Protein AF-A0A7U6KL97-F1 (afdb_monomer)

Sequence (315 aa):
MHASKTMLANTAEMPDKAALLTLFTLSDTKESIDEVGASEQPDTDTSTIQPTANESNVAAQRVALYHSQHERTRLLYMASANTRPTYLVQTLKSQFAEYQQYLLAQQLDKRGLMDTEMLERLWQQLHVVDDIIADIVHHMPAQQPAGWQLTTQDGRNPLCFATVGKLKHGKPIRDQGSLNSYVLGHFGVSSFTYDRGYYIGHVVGYLFSCYFCAHLSISYGVAALGQQVVADYDYASLETPHMVRLLQGLDGYCKKRVYQLAVICARLSVFASDKRIERMLIAEV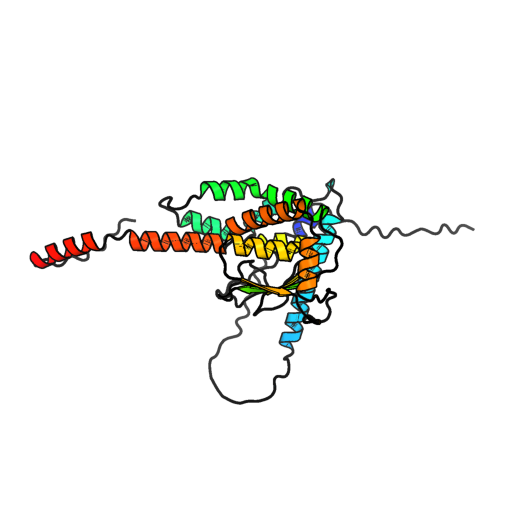NDFDKKLQQQHLDVLLLQGLMPDSNDSTPL

pLDDT: mean 78.71, std 19.96, range [27.14, 98.19]

Foldseek 3Di:
DDDDPDPPPPCPPQDALVRLLVLLDDDPPPDDDPPPDPDDDDDDDDDDDDPDPVVVVLLVVQVVLLVSLQVSLVSQVPDDPVRHDQLSCLVCQVLAPLNVLLVVLVVLPPPVPDPCVVVVVLNVVVSVLVVLLVVLLVQADPDFKFKKWKAFPVQDDQLQAQAEGDPPDPDGRDQSSHPSSVSVSNQSWGARHHRTGTIIGGLLNVLLVVLLCVLLVTDMDMFTAADCPRPPDDGDRDHPVVSVVSVVPRDPVSSVSSNVSSNSRSCSTSSVSVVSVVVVVVVVVVVPPPPVVVVVVVVCVVVVHDPDPPPPDDD

Structure (mmCIF, N/CA/C/O backbone):
data_AF-A0A7U6KL97-F1
#
_entry.id   AF-A0A7U6KL97-F1
#
loop_
_atom_site.group_PDB
_atom_site.id
_atom_site.type_symbol
_atom_site.label_atom_id
_atom_site.label_alt_id
_atom_site.label_comp_id
_atom_site.label_asym_id
_atom_site.label_entity_id
_atom_site.label_seq_id
_atom_site.pdbx_PDB_ins_code
_atom_site.Cartn_x
_atom_site.Cartn_y
_atom_site.Cartn_z
_atom_site.occupancy
_atom_site.B_iso_or_equiv
_atom_site.auth_seq_id
_atom_site.auth_comp_id
_atom_site.auth_asym_id
_atom_site.auth_atom_id
_atom_site.pdbx_PDB_model_num
ATOM 1 N N . MET A 1 1 ? -18.969 -57.967 -19.359 1.00 36.81 1 MET A N 1
ATOM 2 C CA . MET A 1 1 ? -17.750 -57.532 -18.648 1.00 36.81 1 MET A CA 1
ATOM 3 C C . MET A 1 1 ? -17.775 -56.019 -18.564 1.00 36.81 1 MET A C 1
ATOM 5 O O . MET A 1 1 ? -17.692 -55.355 -19.587 1.00 36.81 1 MET A O 1
ATOM 9 N N . HIS A 1 2 ? -18.023 -55.509 -17.360 1.00 32.22 2 HIS A N 1
ATOM 10 C CA . HIS A 1 2 ? -18.021 -54.087 -17.036 1.00 32.22 2 HIS A CA 1
ATOM 11 C C . HIS A 1 2 ? -16.591 -53.545 -17.018 1.00 32.22 2 HIS A C 1
ATOM 13 O O . HIS A 1 2 ? -15.715 -54.158 -16.419 1.00 32.22 2 HIS A O 1
ATOM 19 N N . ALA A 1 3 ? -16.394 -52.360 -17.586 1.00 31.42 3 ALA A N 1
ATOM 20 C CA . ALA A 1 3 ? -15.325 -51.458 -17.183 1.00 31.42 3 ALA A CA 1
ATOM 21 C C . ALA A 1 3 ? -15.847 -50.024 -17.325 1.00 31.42 3 ALA A C 1
ATOM 23 O O . ALA A 1 3 ? -15.638 -49.352 -18.334 1.00 31.42 3 ALA A O 1
ATOM 24 N N . SER A 1 4 ? -16.596 -49.584 -16.311 1.00 31.78 4 SER A N 1
ATOM 25 C CA . SER A 1 4 ? -16.893 -48.171 -16.102 1.00 31.78 4 SER A CA 1
ATOM 26 C C . SER A 1 4 ? -15.582 -47.470 -15.770 1.00 31.78 4 SER A C 1
ATOM 28 O O . SER A 1 4 ? -14.949 -47.754 -14.756 1.00 31.78 4 SER A O 1
ATOM 30 N N . LYS A 1 5 ? -15.156 -46.582 -16.664 1.00 35.41 5 LYS A N 1
ATOM 31 C CA . LYS A 1 5 ? -13.989 -45.727 -16.484 1.00 35.41 5 LYS A CA 1
ATOM 32 C C . LYS A 1 5 ? -14.388 -44.619 -15.511 1.00 35.41 5 LYS A C 1
ATOM 34 O O . LYS A 1 5 ? -14.996 -43.629 -15.906 1.00 35.41 5 LYS A O 1
ATOM 39 N N . THR A 1 6 ? -14.117 -44.835 -14.230 1.00 32.53 6 THR A N 1
ATOM 40 C CA . THR A 1 6 ? -14.294 -43.840 -13.172 1.00 32.53 6 THR A CA 1
ATOM 41 C C . THR A 1 6 ? -13.412 -42.637 -13.499 1.00 32.53 6 THR A C 1
ATOM 43 O O . THR A 1 6 ? -12.187 -42.716 -13.419 1.00 32.53 6 THR A O 1
ATOM 46 N N . MET A 1 7 ? -14.025 -41.531 -13.921 1.00 33.31 7 MET A N 1
ATOM 47 C CA . MET A 1 7 ? -13.365 -40.231 -13.911 1.00 33.31 7 MET A CA 1
ATOM 48 C C . MET A 1 7 ? -13.157 -39.845 -12.448 1.00 33.31 7 MET A C 1
ATOM 50 O O . MET A 1 7 ? -14.097 -39.450 -11.764 1.00 33.31 7 MET A O 1
ATOM 54 N N . LEU A 1 8 ? -11.928 -40.005 -11.960 1.00 33.00 8 LEU A N 1
ATOM 55 C CA . LEU A 1 8 ? -11.468 -39.341 -10.749 1.00 33.00 8 LEU A CA 1
ATOM 56 C C . LEU A 1 8 ? -11.459 -37.841 -11.042 1.00 33.00 8 LEU A C 1
ATOM 58 O O . LEU A 1 8 ? -10.548 -37.316 -11.681 1.00 33.00 8 LEU A O 1
ATOM 62 N N . ALA A 1 9 ? -12.526 -37.166 -10.625 1.00 34.41 9 ALA A N 1
ATOM 63 C CA . ALA A 1 9 ? -12.506 -35.732 -10.444 1.00 34.41 9 ALA A CA 1
ATOM 64 C C . ALA A 1 9 ? -11.428 -35.432 -9.395 1.00 34.41 9 ALA A C 1
ATOM 66 O O . ALA A 1 9 ? -11.575 -35.798 -8.232 1.00 34.41 9 ALA A O 1
ATOM 67 N N . ASN A 1 10 ? -10.342 -34.777 -9.804 1.00 36.31 10 ASN A N 1
ATOM 68 C CA . ASN A 1 10 ? -9.489 -34.046 -8.873 1.00 36.31 10 ASN A CA 1
ATOM 69 C C . ASN A 1 10 ? -10.301 -32.848 -8.361 1.00 36.31 10 ASN A C 1
ATOM 71 O O . ASN A 1 10 ? -10.146 -31.722 -8.827 1.00 36.31 10 ASN A O 1
ATOM 75 N N . THR A 1 11 ? -11.217 -33.092 -7.428 1.00 39.94 11 THR A N 1
ATOM 76 C CA . THR A 1 11 ? -11.731 -32.049 -6.548 1.00 39.94 11 THR A CA 1
ATOM 77 C C . THR A 1 11 ? -10.621 -31.750 -5.555 1.00 39.94 11 THR A C 1
ATOM 79 O O . THR A 1 11 ? -10.558 -32.354 -4.489 1.00 39.94 11 THR A O 1
ATOM 82 N N . ALA A 1 12 ? -9.703 -30.854 -5.925 1.00 52.72 12 ALA A N 1
ATOM 83 C CA . ALA A 1 12 ? -8.970 -30.116 -4.909 1.00 52.72 12 ALA A CA 1
ATOM 84 C C . ALA A 1 12 ? -10.039 -29.464 -4.022 1.00 52.72 12 ALA A C 1
ATOM 86 O O . ALA A 1 12 ? -10.842 -28.674 -4.524 1.00 52.72 12 ALA A O 1
ATOM 87 N N . GLU A 1 13 ? -10.140 -29.890 -2.761 1.00 64.38 13 GLU A N 1
ATOM 88 C CA . GLU A 1 13 ? -11.080 -29.300 -1.814 1.00 64.38 13 GLU A CA 1
ATOM 89 C C . GLU A 1 13 ? -10.779 -27.804 -1.743 1.00 64.38 13 GLU A C 1
ATOM 91 O O . GLU A 1 13 ? -9.699 -27.384 -1.327 1.00 64.38 13 GLU A O 1
ATOM 96 N N . MET A 1 14 ? -11.708 -26.995 -2.251 1.00 73.31 14 MET A N 1
ATOM 97 C CA . MET A 1 14 ? -11.578 -25.548 -2.184 1.00 73.31 14 MET A CA 1
ATOM 98 C C . MET A 1 14 ? -11.581 -25.138 -0.707 1.00 73.31 14 MET A C 1
ATOM 100 O O . MET A 1 14 ? -12.429 -25.631 0.042 1.00 73.31 14 MET A O 1
ATOM 104 N N . PRO A 1 15 ? -10.670 -24.247 -0.282 1.00 81.38 15 PRO A N 1
ATOM 105 C CA . PRO A 1 15 ? -10.579 -23.840 1.113 1.00 81.38 15 PRO A CA 1
ATOM 106 C C . PRO A 1 15 ? -11.892 -23.202 1.577 1.00 81.38 15 PRO A C 1
ATOM 108 O O . PRO A 1 15 ? -12.518 -22.421 0.851 1.00 81.38 15 PRO A O 1
ATOM 111 N N . ASP A 1 16 ? -12.305 -23.533 2.800 1.00 87.81 16 ASP A N 1
ATOM 112 C CA . ASP A 1 16 ? -13.463 -22.913 3.434 1.00 87.81 16 ASP A CA 1
ATOM 113 C C . ASP A 1 16 ? -13.170 -21.458 3.867 1.00 87.81 16 ASP A C 1
ATOM 115 O O . ASP A 1 16 ? -12.059 -20.937 3.727 1.00 87.81 16 ASP A O 1
ATOM 119 N N . LYS A 1 17 ? -14.185 -20.760 4.390 1.00 90.06 17 LYS A N 1
ATOM 120 C CA . LYS A 1 17 ? -14.060 -19.347 4.791 1.00 90.06 17 LYS A CA 1
ATOM 121 C C . LYS A 1 17 ? -13.005 -19.126 5.882 1.00 90.06 17 LYS A C 1
ATOM 123 O O . LYS A 1 17 ? -12.327 -18.098 5.865 1.00 90.06 17 LYS A O 1
ATOM 128 N N . ALA A 1 18 ? -12.885 -20.051 6.834 1.00 89.44 18 ALA A N 1
ATOM 129 C CA . ALA A 1 18 ? -11.924 -19.939 7.926 1.00 89.44 18 ALA A CA 1
ATOM 130 C C . ALA A 1 18 ? -10.503 -20.170 7.405 1.00 89.44 18 ALA A C 1
ATOM 132 O O . ALA A 1 18 ? -9.623 -19.357 7.675 1.00 89.44 18 ALA A O 1
ATOM 133 N N . ALA A 1 19 ? -10.307 -21.193 6.574 1.00 90.19 19 ALA A N 1
ATOM 134 C CA . ALA A 1 19 ? -9.052 -21.472 5.895 1.00 90.19 19 ALA A CA 1
ATOM 135 C C . ALA A 1 19 ? -8.592 -20.263 5.070 1.00 90.19 19 ALA A C 1
ATOM 137 O O . ALA A 1 19 ? -7.455 -19.818 5.216 1.00 90.19 19 ALA A O 1
ATOM 138 N N . LEU A 1 20 ? -9.483 -19.646 4.287 1.00 90.62 20 LEU A N 1
ATOM 139 C CA . LEU A 1 20 ? -9.156 -18.432 3.535 1.00 90.62 20 LEU A CA 1
ATOM 140 C C . LEU A 1 20 ? -8.722 -17.277 4.438 1.00 90.62 20 LEU A C 1
ATOM 142 O O . LEU A 1 20 ? -7.753 -16.604 4.108 1.00 90.62 20 LEU A O 1
ATOM 146 N N . LEU A 1 21 ? -9.393 -17.053 5.571 1.00 90.81 21 LEU A N 1
ATOM 147 C CA . LEU A 1 21 ? -8.978 -16.028 6.532 1.00 90.81 21 LEU A CA 1
ATOM 148 C C . LEU A 1 21 ? -7.592 -16.339 7.116 1.00 90.81 21 LEU A C 1
ATOM 150 O O . LEU A 1 21 ? -6.759 -15.438 7.198 1.00 90.81 21 LEU A O 1
ATOM 154 N N . THR A 1 22 ? -7.320 -17.602 7.462 1.00 91.81 22 THR A N 1
ATOM 155 C CA . THR A 1 22 ? -6.038 -17.996 8.070 1.00 91.81 22 THR A CA 1
ATOM 156 C C . THR A 1 22 ? -4.830 -17.752 7.170 1.00 91.81 22 THR A C 1
ATOM 158 O O . THR A 1 22 ? -3.748 -17.467 7.673 1.00 91.81 22 THR A O 1
ATOM 161 N N . LEU A 1 23 ? -5.009 -17.775 5.843 1.00 90.75 23 LEU A N 1
ATOM 162 C CA . LEU A 1 23 ? -3.935 -17.443 4.901 1.00 90.75 23 LEU A CA 1
ATOM 163 C C . LEU A 1 23 ? -3.443 -15.994 5.062 1.00 90.75 23 LEU A C 1
ATOM 165 O O . LEU A 1 23 ? -2.303 -15.686 4.718 1.00 90.75 23 LEU A O 1
ATOM 169 N N . PHE A 1 24 ? -4.300 -15.095 5.551 1.00 90.81 24 PHE A N 1
ATOM 170 C CA . PHE A 1 24 ? -3.991 -13.673 5.714 1.00 90.81 24 PHE A CA 1
ATOM 171 C C . PHE A 1 24 ? -3.675 -13.277 7.159 1.00 90.81 24 PHE A C 1
ATOM 173 O O . PHE A 1 24 ? -3.228 -12.160 7.404 1.00 90.81 24 PHE A O 1
ATOM 180 N N . THR A 1 25 ? -3.919 -14.156 8.131 1.00 90.88 25 THR A N 1
ATOM 181 C CA . THR A 1 25 ? -3.609 -13.869 9.533 1.00 90.88 25 THR A CA 1
ATOM 182 C C . THR A 1 25 ? -2.151 -14.165 9.831 1.00 90.88 25 THR A C 1
ATOM 184 O O . THR A 1 25 ? -1.690 -15.293 9.641 1.00 90.88 25 THR A O 1
ATOM 187 N N . LEU A 1 26 ? -1.435 -13.176 10.360 1.00 84.31 26 LEU A N 1
ATOM 188 C CA . LEU A 1 26 ? -0.091 -13.394 10.874 1.00 84.31 26 LEU A CA 1
ATOM 189 C C . LEU A 1 26 ? -0.146 -14.295 12.109 1.00 84.31 26 LEU A C 1
ATOM 191 O O . LEU A 1 26 ? -0.897 -14.039 13.047 1.00 84.31 26 LEU A O 1
ATOM 195 N N . SER A 1 27 ? 0.670 -15.348 12.109 1.00 72.62 27 SER A N 1
ATOM 196 C CA . SER A 1 27 ? 0.883 -16.154 13.310 1.00 72.62 27 SER A CA 1
ATOM 197 C C . SER A 1 27 ? 1.714 -15.350 14.311 1.00 72.62 27 SER A C 1
ATOM 199 O O . SER A 1 27 ? 2.725 -14.748 13.941 1.00 72.62 27 SER A O 1
ATOM 201 N N . ASP A 1 28 ? 1.323 -15.363 15.586 1.00 54.66 28 ASP A N 1
ATOM 202 C CA . ASP A 1 28 ? 2.105 -14.809 16.702 1.00 54.66 28 ASP A CA 1
ATOM 203 C C . ASP A 1 28 ? 3.320 -15.696 17.025 1.00 54.66 28 ASP A C 1
ATOM 205 O O . ASP A 1 28 ? 3.620 -16.015 18.176 1.00 54.66 28 ASP A O 1
ATOM 209 N N . THR A 1 29 ? 4.059 -16.128 16.008 1.00 40.78 29 THR A N 1
ATOM 210 C CA . THR A 1 29 ? 5.360 -16.742 16.216 1.00 40.78 29 THR A CA 1
ATOM 211 C C . THR A 1 29 ? 6.321 -15.629 16.630 1.00 40.78 29 THR A C 1
ATOM 213 O O . THR A 1 29 ? 6.773 -14.801 15.834 1.00 40.78 29 THR A O 1
ATOM 216 N N . LYS A 1 30 ? 6.601 -15.569 17.936 1.00 37.72 30 LYS A N 1
ATOM 217 C CA . LYS A 1 30 ? 7.849 -15.014 18.465 1.00 37.72 30 LYS A CA 1
ATOM 218 C C . LYS A 1 30 ? 8.985 -15.872 17.909 1.00 37.72 30 LYS A C 1
ATOM 220 O O . LYS A 1 30 ? 9.395 -16.833 18.548 1.00 37.72 30 LYS A O 1
ATOM 225 N N . GLU A 1 31 ? 9.444 -15.573 16.703 1.00 39.94 31 GLU A N 1
ATOM 226 C CA . GLU A 1 31 ? 10.677 -16.170 16.206 1.00 39.94 31 GLU A CA 1
ATOM 227 C C . GLU A 1 31 ? 11.858 -15.519 16.923 1.00 39.94 31 GLU A C 1
ATOM 229 O O . GLU A 1 31 ? 12.016 -14.296 16.965 1.00 39.94 31 GLU A O 1
ATOM 234 N N . SER A 1 32 ? 12.604 -16.397 17.581 1.00 28.52 32 SER A N 1
ATOM 235 C CA . SER A 1 32 ? 13.853 -16.189 18.286 1.00 28.52 32 SER A CA 1
ATOM 236 C C . SER A 1 32 ? 14.827 -15.373 17.448 1.00 28.52 32 SER A C 1
ATOM 238 O O . SER A 1 32 ? 15.233 -15.770 16.358 1.00 28.52 32 SER A O 1
ATOM 240 N N . ILE A 1 33 ? 15.211 -14.230 18.005 1.00 34.97 33 ILE A N 1
ATOM 241 C CA . ILE A 1 33 ? 16.400 -13.487 17.617 1.00 34.97 33 ILE A CA 1
ATOM 242 C C . ILE A 1 33 ? 17.582 -14.393 17.964 1.00 34.97 33 ILE A C 1
ATOM 244 O O . ILE A 1 33 ? 17.937 -14.507 19.135 1.00 34.97 33 ILE A O 1
ATOM 248 N N . ASP A 1 34 ? 18.164 -15.056 16.968 1.00 27.88 34 ASP A N 1
ATOM 249 C CA . ASP A 1 34 ? 19.529 -15.545 17.110 1.00 27.88 34 ASP A CA 1
ATOM 250 C C . ASP A 1 34 ? 20.439 -14.314 17.161 1.00 27.88 34 ASP A C 1
ATOM 252 O O . ASP A 1 34 ? 20.682 -13.627 16.165 1.00 27.88 34 ASP A O 1
ATOM 256 N N . GLU A 1 35 ? 20.896 -14.011 18.375 1.00 33.00 35 GLU A N 1
ATOM 257 C CA . GLU A 1 35 ? 22.062 -13.185 18.644 1.00 33.00 35 GLU A CA 1
ATOM 258 C C . GLU A 1 35 ? 23.279 -13.803 17.940 1.00 33.00 35 GLU A C 1
ATOM 260 O O . GLU A 1 35 ? 24.003 -14.621 18.504 1.00 33.00 35 GLU A O 1
ATOM 265 N N . VAL A 1 36 ? 23.547 -13.403 16.698 1.00 34.22 36 VAL A N 1
ATOM 266 C CA . VAL A 1 36 ? 24.904 -13.524 16.158 1.00 34.22 36 VAL A CA 1
ATOM 267 C C . VAL A 1 36 ? 25.659 -12.284 16.615 1.00 34.22 36 VAL A C 1
ATOM 269 O O . VAL A 1 36 ? 25.491 -11.191 16.075 1.00 34.22 36 VAL A O 1
ATOM 272 N N . GLY A 1 37 ? 26.426 -12.477 17.688 1.00 28.30 37 GLY A N 1
ATOM 273 C CA . GLY A 1 37 ? 27.211 -11.460 18.370 1.00 28.30 37 GLY A CA 1
ATOM 274 C C . GLY A 1 37 ? 28.062 -10.621 17.421 1.00 28.30 37 GLY A C 1
ATOM 275 O O . GLY A 1 37 ? 28.912 -11.127 16.689 1.00 28.30 37 GLY A O 1
ATOM 276 N N . ALA A 1 38 ? 27.852 -9.310 17.487 1.00 29.72 38 ALA A N 1
ATOM 277 C CA . ALA A 1 38 ? 28.790 -8.327 16.981 1.00 29.72 38 ALA A CA 1
ATOM 278 C C . ALA A 1 38 ? 29.949 -8.207 17.981 1.00 29.72 38 ALA A C 1
ATOM 280 O O . ALA A 1 38 ? 29.915 -7.389 18.897 1.00 29.72 38 ALA A O 1
ATOM 281 N N . SER A 1 39 ? 30.965 -9.048 17.809 1.00 29.58 39 SER A N 1
ATOM 282 C CA . SER A 1 39 ? 32.301 -8.759 18.324 1.00 29.58 39 SER A CA 1
ATOM 283 C C . SER A 1 39 ? 33.022 -7.921 17.275 1.00 29.58 39 SER A C 1
ATOM 285 O O . SER A 1 39 ? 33.358 -8.410 16.197 1.00 29.58 39 SER A O 1
ATOM 287 N N . GLU A 1 40 ? 33.212 -6.641 17.576 1.00 31.67 40 GLU A N 1
ATOM 288 C CA . GLU A 1 40 ? 34.072 -5.741 16.815 1.00 31.67 40 GLU A CA 1
ATOM 289 C C . GLU A 1 40 ? 35.532 -6.199 16.915 1.00 31.67 40 GLU A C 1
ATOM 291 O O . GLU A 1 40 ? 36.066 -6.314 18.016 1.00 31.67 40 GLU A O 1
ATOM 296 N N . GLN A 1 41 ? 36.199 -6.386 15.776 1.00 27.75 41 GLN A N 1
ATOM 297 C CA . GLN A 1 41 ? 37.577 -5.925 15.584 1.00 27.75 41 GLN A CA 1
ATOM 298 C C . GLN A 1 41 ? 37.899 -5.797 14.082 1.00 27.75 41 GLN A C 1
ATOM 300 O O . GLN A 1 41 ? 37.379 -6.576 13.280 1.00 27.75 41 GLN A O 1
ATOM 305 N N . PRO A 1 42 ? 38.698 -4.788 13.684 1.00 38.81 42 PRO A N 1
ATOM 306 C CA . PRO A 1 42 ? 38.999 -4.495 12.291 1.00 38.81 42 PRO A CA 1
ATOM 307 C C . PRO A 1 42 ? 40.199 -5.324 11.829 1.00 38.81 42 PRO A C 1
ATOM 309 O O . PRO A 1 42 ? 41.104 -5.545 12.620 1.00 38.81 42 PRO A O 1
ATOM 312 N N . ASP A 1 43 ? 40.234 -5.721 10.557 1.00 27.67 43 ASP A N 1
ATOM 313 C CA . ASP A 1 43 ? 41.472 -5.667 9.778 1.00 27.67 43 ASP A CA 1
ATOM 314 C C . ASP A 1 43 ? 41.218 -5.804 8.270 1.00 27.67 43 ASP A C 1
ATOM 316 O O . ASP A 1 43 ? 40.339 -6.517 7.785 1.00 27.67 43 ASP A O 1
ATOM 320 N 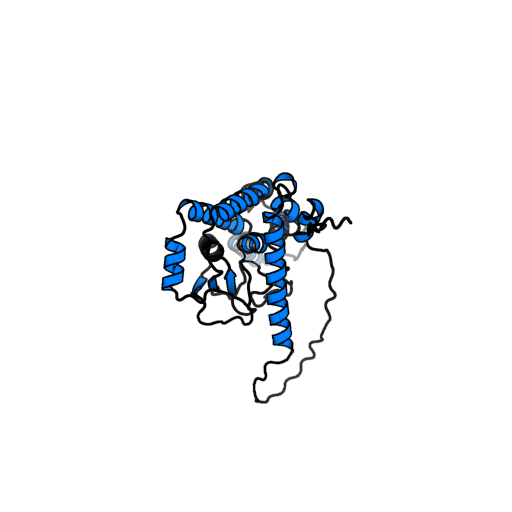N . THR A 1 44 ? 42.003 -5.010 7.561 1.00 33.09 44 THR A N 1
ATOM 321 C CA . THR A 1 44 ? 42.124 -4.791 6.121 1.00 33.09 44 THR A CA 1
ATOM 322 C C . THR A 1 44 ? 42.518 -6.070 5.374 1.00 33.09 44 THR A C 1
ATOM 324 O O . THR A 1 44 ? 43.465 -6.726 5.786 1.00 33.09 44 THR A O 1
ATOM 327 N N . ASP A 1 45 ? 41.860 -6.402 4.254 1.00 27.14 45 ASP A N 1
ATOM 328 C CA . ASP A 1 45 ? 42.522 -6.499 2.941 1.00 27.14 45 ASP A CA 1
ATOM 329 C C . ASP A 1 45 ? 41.615 -6.997 1.804 1.00 27.14 45 ASP A C 1
ATOM 331 O O . ASP A 1 45 ? 40.607 -7.680 1.965 1.00 27.14 45 ASP A O 1
ATOM 335 N N . THR A 1 46 ? 42.002 -6.567 0.610 1.00 38.34 46 THR A N 1
ATOM 336 C CA . THR A 1 46 ? 41.266 -6.600 -0.653 1.00 38.34 46 THR A CA 1
ATOM 337 C C . THR A 1 46 ? 41.346 -7.982 -1.306 1.00 38.34 46 THR A C 1
ATOM 339 O O . THR A 1 46 ? 42.443 -8.423 -1.630 1.00 38.34 46 THR A O 1
ATOM 342 N N . SER A 1 47 ? 40.221 -8.654 -1.584 1.00 28.06 47 SER A N 1
ATOM 343 C CA . SER A 1 47 ? 40.147 -9.694 -2.632 1.00 28.06 47 SER A CA 1
ATOM 344 C C . SER A 1 47 ? 38.709 -10.150 -2.940 1.00 28.06 47 SER A C 1
ATOM 346 O O . SER A 1 47 ? 37.959 -10.543 -2.059 1.00 28.06 47 SER A O 1
ATOM 348 N N . THR A 1 48 ? 38.359 -10.098 -4.233 1.00 32.44 48 THR A N 1
ATOM 349 C CA . THR A 1 48 ? 37.353 -10.922 -4.944 1.00 32.44 48 THR A CA 1
ATOM 350 C C . THR A 1 48 ? 36.002 -11.178 -4.263 1.00 32.44 48 THR A C 1
ATOM 352 O O . THR A 1 48 ? 35.846 -12.095 -3.464 1.00 32.44 48 THR A O 1
ATOM 355 N N . ILE A 1 49 ? 34.976 -10.448 -4.716 1.00 38.03 49 ILE A N 1
ATOM 356 C CA . ILE A 1 49 ? 33.562 -10.720 -4.424 1.00 38.03 49 ILE A CA 1
ATOM 357 C C . ILE A 1 49 ? 33.175 -12.057 -5.080 1.00 38.03 49 ILE A C 1
ATOM 359 O O . ILE A 1 49 ? 32.821 -12.111 -6.256 1.00 38.03 49 ILE A O 1
ATOM 363 N N . GLN A 1 50 ? 33.269 -13.148 -4.323 1.00 30.53 50 GLN A N 1
ATOM 364 C CA . GLN A 1 50 ? 32.453 -14.335 -4.555 1.00 30.53 50 GLN A CA 1
ATOM 365 C C . GLN A 1 50 ? 31.072 -14.068 -3.936 1.00 30.53 50 GLN A C 1
ATOM 367 O O . GLN A 1 50 ? 31.021 -13.668 -2.769 1.00 30.53 50 GLN A O 1
ATOM 372 N N . PRO A 1 51 ? 29.956 -14.270 -4.661 1.00 38.25 51 PRO A N 1
ATOM 373 C CA . PRO A 1 51 ? 28.633 -14.190 -4.058 1.00 38.25 51 PRO A CA 1
ATOM 374 C C . PRO A 1 51 ? 28.525 -15.323 -3.036 1.00 38.25 51 PRO A C 1
ATOM 376 O O . PRO A 1 51 ? 28.519 -16.509 -3.370 1.00 38.25 51 PRO A O 1
ATOM 379 N N . THR A 1 52 ? 28.555 -14.948 -1.763 1.00 38.31 52 THR A N 1
ATOM 380 C CA . THR A 1 52 ? 28.504 -15.885 -0.641 1.00 38.31 52 THR A CA 1
ATOM 381 C C . THR A 1 52 ? 27.161 -16.620 -0.635 1.00 38.31 52 THR A C 1
ATOM 383 O O . THR A 1 52 ? 26.123 -16.052 -0.975 1.00 38.31 52 THR A O 1
ATOM 386 N N . ALA A 1 53 ? 27.157 -17.891 -0.219 1.00 45.94 53 ALA A N 1
ATOM 387 C CA . ALA A 1 53 ? 25.976 -18.763 -0.169 1.00 45.94 53 ALA A CA 1
ATOM 388 C C . ALA A 1 53 ? 24.739 -18.136 0.525 1.00 45.94 53 ALA A C 1
ATOM 390 O O . ALA A 1 53 ? 23.603 -18.511 0.231 1.00 45.94 53 ALA A O 1
ATOM 391 N N . ASN A 1 54 ? 24.941 -17.128 1.378 1.00 53.53 54 ASN A N 1
ATOM 392 C CA . ASN A 1 54 ? 23.884 -16.378 2.054 1.00 53.53 54 ASN A CA 1
ATOM 393 C C . ASN A 1 54 ? 23.015 -15.530 1.107 1.00 53.53 54 ASN A C 1
ATOM 395 O O . ASN A 1 54 ? 21.810 -15.430 1.329 1.00 53.53 54 ASN A O 1
ATOM 399 N N . GLU A 1 55 ? 23.567 -14.961 0.032 1.00 52.31 55 GLU A N 1
ATOM 400 C CA . GLU A 1 55 ? 22.783 -14.164 -0.929 1.00 52.31 55 GLU A CA 1
ATOM 401 C C . GLU A 1 55 ? 21.828 -15.041 -1.749 1.00 52.31 55 GLU A C 1
ATOM 403 O O . GLU A 1 55 ? 20.680 -14.658 -1.990 1.00 52.31 55 GLU A O 1
ATOM 408 N N . SER A 1 56 ? 22.270 -16.255 -2.100 1.00 58.22 56 SER A N 1
ATOM 409 C CA . SER A 1 56 ? 21.441 -17.245 -2.800 1.00 58.22 56 SER A CA 1
ATOM 410 C C . SER A 1 56 ? 20.237 -17.692 -1.960 1.00 58.22 56 SER A C 1
ATOM 412 O O . SER A 1 56 ? 19.129 -17.826 -2.480 1.00 58.22 56 SER A O 1
ATOM 414 N N . ASN A 1 57 ? 20.419 -17.819 -0.641 1.00 72.19 57 ASN A N 1
ATOM 415 C CA . ASN A 1 57 ? 19.351 -18.156 0.299 1.00 72.19 57 ASN A CA 1
ATOM 416 C C . ASN A 1 57 ? 18.319 -17.018 0.405 1.00 72.19 57 ASN A C 1
ATOM 418 O O . ASN A 1 57 ? 17.116 -17.252 0.338 1.00 72.19 57 ASN A O 1
ATOM 422 N N . VAL A 1 58 ? 18.774 -15.764 0.479 1.00 73.12 58 VAL A N 1
ATOM 423 C CA . VAL A 1 58 ? 17.879 -14.596 0.540 1.00 73.12 58 VAL A CA 1
ATOM 424 C C . VAL A 1 58 ? 17.058 -14.440 -0.742 1.00 73.12 58 VAL A C 1
ATOM 426 O O . VAL A 1 58 ? 15.860 -14.161 -0.673 1.00 73.12 58 VAL A O 1
ATOM 429 N N . ALA A 1 59 ? 17.671 -14.610 -1.915 1.00 71.75 59 ALA A N 1
ATOM 430 C CA . ALA A 1 59 ? 16.948 -14.555 -3.184 1.00 71.75 59 ALA A CA 1
ATOM 431 C C . ALA A 1 59 ? 15.846 -15.628 -3.241 1.00 71.75 59 ALA A C 1
ATOM 433 O O . ALA A 1 59 ? 14.693 -15.305 -3.533 1.00 71.75 59 ALA A O 1
ATOM 434 N N . ALA A 1 60 ? 16.167 -16.866 -2.852 1.00 78.31 60 ALA A N 1
ATOM 435 C CA . ALA A 1 60 ? 15.203 -17.961 -2.778 1.00 78.31 60 ALA A CA 1
ATOM 436 C C . ALA A 1 60 ? 14.056 -17.674 -1.792 1.00 78.31 60 ALA A C 1
ATOM 438 O O . ALA A 1 60 ? 12.892 -17.898 -2.119 1.00 78.31 60 ALA A O 1
ATOM 439 N N . GLN A 1 61 ? 14.350 -17.107 -0.618 1.00 79.31 61 GLN A N 1
ATOM 440 C CA . GLN A 1 61 ? 13.329 -16.712 0.361 1.00 79.31 61 GLN A CA 1
ATOM 441 C C . GLN A 1 61 ? 12.371 -15.647 -0.187 1.00 79.31 61 GLN A C 1
ATOM 443 O O . GLN A 1 61 ? 11.167 -15.714 0.054 1.00 79.31 61 GLN A O 1
ATOM 448 N N . ARG A 1 62 ? 12.877 -14.671 -0.950 1.00 78.94 62 ARG A N 1
ATOM 449 C CA . ARG A 1 62 ? 12.045 -13.621 -1.564 1.00 78.94 62 ARG A CA 1
ATOM 450 C C . ARG A 1 62 ? 11.123 -14.182 -2.637 1.00 78.94 62 ARG A C 1
ATOM 452 O O . ARG A 1 62 ? 9.950 -13.821 -2.674 1.00 78.94 62 ARG A O 1
ATOM 459 N N . VAL A 1 63 ? 11.645 -15.072 -3.478 1.00 79.69 63 VAL A N 1
ATOM 460 C CA . VAL A 1 63 ? 10.855 -15.776 -4.496 1.00 79.69 63 VAL A CA 1
ATOM 461 C C . VAL A 1 63 ? 9.797 -16.663 -3.830 1.00 79.69 63 VAL A C 1
ATOM 463 O O . VAL A 1 63 ? 8.635 -16.640 -4.229 1.00 79.69 63 VAL A O 1
ATOM 466 N N . ALA A 1 64 ? 10.141 -17.366 -2.747 1.00 84.38 64 ALA A N 1
ATOM 467 C CA . ALA A 1 64 ? 9.180 -18.148 -1.969 1.00 84.38 64 ALA A CA 1
ATOM 468 C C . ALA A 1 64 ? 8.074 -17.274 -1.348 1.00 84.38 64 ALA A C 1
ATOM 470 O O . ALA A 1 64 ? 6.894 -17.621 -1.424 1.00 84.38 64 ALA A O 1
ATOM 471 N N . LEU A 1 65 ? 8.435 -16.116 -0.783 1.00 84.50 65 LEU A N 1
ATOM 472 C CA . LEU A 1 65 ? 7.481 -15.148 -0.238 1.00 84.50 65 LEU A CA 1
ATOM 473 C C . LEU A 1 65 ? 6.543 -14.616 -1.327 1.00 84.50 65 LEU A C 1
ATOM 475 O O . LEU A 1 65 ? 5.335 -14.570 -1.109 1.00 84.50 65 LEU A O 1
ATOM 479 N N . TYR A 1 66 ? 7.071 -14.294 -2.510 1.00 82.38 66 TYR A N 1
ATOM 480 C CA . TYR A 1 66 ? 6.258 -13.943 -3.676 1.00 82.38 66 TYR A CA 1
ATOM 481 C C . TYR A 1 66 ? 5.256 -15.055 -4.013 1.00 82.38 66 TYR A C 1
ATOM 483 O O . TYR A 1 66 ? 4.059 -14.791 -4.125 1.00 82.38 66 TYR A O 1
ATOM 491 N N . HIS A 1 67 ? 5.718 -16.301 -4.160 1.00 86.06 67 HIS A N 1
ATOM 492 C CA . HIS A 1 67 ? 4.842 -17.404 -4.560 1.00 86.06 67 HIS A CA 1
ATOM 493 C C . HIS A 1 67 ? 3.740 -17.642 -3.532 1.00 86.06 67 HIS A C 1
ATOM 495 O O . HIS A 1 67 ? 2.590 -17.849 -3.910 1.00 86.06 67 HIS A O 1
ATOM 501 N N . SER A 1 68 ? 4.070 -17.533 -2.245 1.00 89.06 68 SER A N 1
ATOM 502 C CA . SER A 1 68 ? 3.097 -17.597 -1.155 1.00 89.06 68 SER A CA 1
ATOM 503 C C . SER A 1 68 ? 2.052 -16.477 -1.250 1.00 89.06 68 SER A C 1
ATOM 505 O O . SER A 1 68 ? 0.848 -16.744 -1.212 1.00 89.06 68 SER A O 1
ATOM 507 N N . GLN A 1 69 ? 2.486 -15.226 -1.457 1.00 88.81 69 GLN A N 1
ATOM 508 C CA . GLN A 1 69 ? 1.585 -14.084 -1.645 1.00 88.81 69 GLN A CA 1
ATOM 509 C C . GLN A 1 69 ? 0.660 -14.286 -2.849 1.00 88.81 69 GLN A C 1
ATOM 511 O O . GLN A 1 69 ? -0.552 -14.092 -2.733 1.00 88.81 69 GLN A O 1
ATOM 516 N N . HIS A 1 70 ? 1.229 -14.684 -3.986 1.00 88.12 70 HIS A N 1
ATOM 517 C CA . HIS A 1 70 ? 0.498 -14.898 -5.225 1.00 88.12 70 HIS A CA 1
ATOM 518 C C . HIS A 1 70 ? -0.531 -16.020 -5.081 1.00 88.12 70 HIS A C 1
ATOM 520 O O . HIS A 1 70 ? -1.699 -15.827 -5.416 1.00 88.12 70 HIS A O 1
ATOM 526 N N . GLU A 1 71 ? -0.124 -17.168 -4.538 1.00 90.44 71 GLU A N 1
ATOM 527 C CA . GLU A 1 71 ? -0.997 -18.328 -4.380 1.00 90.44 71 GLU A CA 1
ATOM 528 C C . GLU A 1 71 ? -2.150 -18.039 -3.419 1.00 90.44 71 GLU A C 1
ATOM 530 O O . GLU A 1 71 ? -3.301 -18.337 -3.726 1.00 90.44 71 GLU A O 1
ATOM 535 N N . ARG A 1 72 ? -1.890 -17.363 -2.298 1.00 91.50 72 ARG A N 1
ATOM 536 C CA . ARG A 1 72 ? -2.947 -16.926 -1.377 1.00 91.50 72 ARG A CA 1
ATOM 537 C C . ARG A 1 72 ? -3.968 -16.013 -2.056 1.00 91.50 72 ARG A C 1
ATOM 539 O O . ARG A 1 72 ? -5.174 -16.219 -1.910 1.00 91.50 72 ARG A O 1
ATOM 546 N N . THR A 1 73 ? -3.502 -15.000 -2.786 1.00 91.56 73 THR A N 1
ATOM 547 C CA . THR A 1 73 ? -4.384 -14.075 -3.510 1.00 91.56 73 THR A CA 1
ATOM 548 C C . THR A 1 73 ? -5.181 -14.824 -4.584 1.00 91.56 73 THR A C 1
ATOM 550 O O . THR A 1 73 ? -6.384 -14.600 -4.732 1.00 91.56 73 THR A O 1
ATOM 553 N N . ARG A 1 74 ? -4.547 -15.773 -5.287 1.00 91.50 74 ARG A N 1
ATOM 554 C CA . ARG A 1 74 ? -5.203 -16.655 -6.259 1.00 91.50 74 ARG A CA 1
ATOM 555 C C . ARG A 1 74 ? -6.316 -17.474 -5.604 1.00 91.50 74 ARG A C 1
ATOM 557 O O . ARG A 1 74 ? -7.444 -17.447 -6.093 1.00 91.50 74 ARG A O 1
ATOM 564 N N . LEU A 1 75 ? -6.038 -18.140 -4.482 1.00 93.56 75 LEU A N 1
ATOM 565 C CA . LEU A 1 75 ? -7.021 -18.931 -3.732 1.00 93.56 75 LEU A CA 1
ATOM 566 C C . LEU A 1 75 ? -8.221 -18.084 -3.289 1.00 93.56 75 LEU A C 1
ATOM 568 O O . LEU A 1 75 ? -9.362 -18.524 -3.432 1.00 93.56 75 LEU A O 1
ATOM 572 N N . LEU A 1 76 ? -7.985 -16.850 -2.827 1.00 92.69 76 LEU A N 1
ATOM 573 C CA . LEU A 1 76 ? -9.055 -15.927 -2.445 1.00 92.69 76 LEU A CA 1
ATOM 574 C C . LEU A 1 76 ? -9.998 -15.621 -3.618 1.00 92.69 76 LEU A C 1
ATOM 576 O O . LEU A 1 76 ? -11.216 -15.674 -3.448 1.00 92.69 76 LEU A O 1
ATOM 580 N N . TYR A 1 77 ? -9.462 -15.301 -4.799 1.00 91.19 77 TYR A N 1
ATOM 581 C CA . TYR A 1 77 ? -10.283 -14.932 -5.959 1.00 91.19 77 TYR A CA 1
ATOM 582 C C . TYR A 1 77 ? -10.887 -16.130 -6.701 1.00 91.19 77 TYR A C 1
ATOM 584 O O . TYR A 1 77 ? -11.923 -15.971 -7.346 1.00 91.19 77 TYR A O 1
ATOM 592 N N . MET A 1 78 ? -10.298 -17.324 -6.584 1.00 91.44 78 MET A N 1
ATOM 593 C CA . MET A 1 78 ? -10.894 -18.565 -7.096 1.00 91.44 78 MET A CA 1
ATOM 594 C C . MET A 1 78 ? -12.034 -19.081 -6.211 1.00 91.44 78 MET A C 1
ATOM 596 O O . MET A 1 78 ? -12.901 -19.812 -6.691 1.00 91.44 78 MET A O 1
ATOM 600 N N . ALA A 1 79 ? -12.060 -18.709 -4.930 1.00 90.56 79 ALA A N 1
ATOM 601 C CA . ALA A 1 79 ? -13.138 -19.081 -4.029 1.00 90.56 79 ALA A CA 1
ATOM 602 C C . ALA A 1 79 ? -14.481 -18.454 -4.440 1.00 90.56 79 ALA A C 1
ATOM 604 O O . ALA A 1 79 ? -14.579 -17.295 -4.868 1.00 90.56 79 ALA A O 1
ATOM 605 N N . SER A 1 80 ? -15.557 -19.222 -4.246 1.00 88.25 80 SER A N 1
ATOM 606 C CA . SER A 1 80 ? -16.918 -18.747 -4.503 1.00 88.25 80 SER A CA 1
ATOM 607 C C . SER A 1 80 ? -17.227 -17.495 -3.670 1.00 88.25 80 SER A C 1
ATOM 609 O O . SER A 1 80 ? -16.679 -17.304 -2.581 1.00 88.25 80 SER A O 1
ATOM 611 N N . ALA A 1 81 ? -18.126 -16.637 -4.156 1.00 85.69 81 ALA A N 1
ATOM 612 C CA . ALA A 1 81 ? -18.502 -15.419 -3.433 1.00 85.69 81 ALA A CA 1
ATOM 613 C C . ALA A 1 81 ? -19.032 -15.714 -2.014 1.00 85.69 81 ALA A C 1
ATOM 615 O O . ALA A 1 81 ? -18.756 -14.955 -1.093 1.00 85.69 81 ALA A O 1
ATO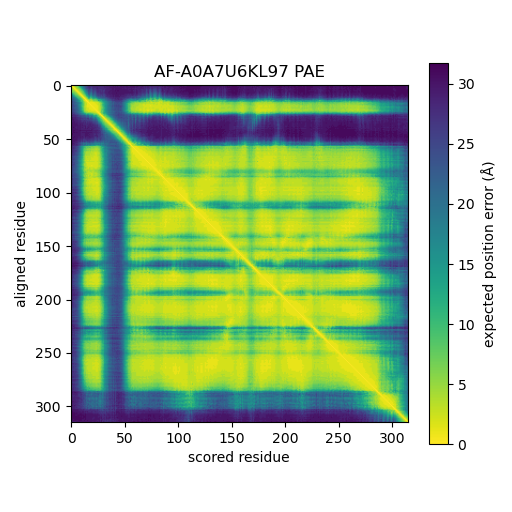M 616 N N . ASN A 1 82 ? -19.711 -16.851 -1.825 1.00 85.75 82 ASN A N 1
ATOM 617 C CA . ASN A 1 82 ? -20.282 -17.260 -0.537 1.00 85.75 82 ASN A CA 1
ATOM 618 C C . ASN A 1 82 ? -19.221 -17.721 0.477 1.00 85.75 82 ASN A C 1
ATOM 620 O O . ASN A 1 82 ? -19.445 -17.651 1.683 1.00 85.75 82 ASN A O 1
ATOM 624 N N . THR A 1 83 ? -18.076 -18.209 -0.004 1.00 88.50 83 THR A N 1
ATOM 625 C CA . THR A 1 83 ? -16.962 -18.681 0.835 1.00 88.50 83 THR A CA 1
ATOM 626 C C . THR A 1 83 ? -15.950 -17.586 1.146 1.00 88.50 83 THR A C 1
ATOM 628 O O . THR A 1 83 ? -15.225 -17.694 2.131 1.00 88.50 83 THR A O 1
ATOM 631 N N . ARG A 1 84 ? -15.889 -16.523 0.336 1.00 87.81 84 ARG A N 1
ATOM 632 C CA . ARG A 1 84 ? -14.940 -15.429 0.555 1.00 87.81 84 ARG A CA 1
ATOM 633 C C . ARG A 1 84 ? -15.230 -14.702 1.877 1.00 87.81 84 ARG A C 1
ATOM 635 O O . ARG A 1 84 ? -16.384 -14.354 2.144 1.00 87.81 84 ARG A O 1
ATOM 642 N N . PRO A 1 85 ? -14.206 -14.446 2.712 1.00 87.12 85 PRO A N 1
ATOM 643 C CA . PRO A 1 85 ? -14.368 -13.611 3.890 1.00 87.12 85 PRO A CA 1
ATOM 644 C C . PRO A 1 85 ? -14.892 -12.221 3.517 1.00 87.12 85 PRO A C 1
ATOM 646 O O . PRO A 1 85 ? -14.367 -11.565 2.623 1.00 87.12 85 PRO A O 1
ATOM 649 N N . THR A 1 86 ? -15.938 -11.781 4.209 1.00 86.00 86 THR A N 1
ATOM 650 C CA . THR A 1 86 ? -16.451 -10.411 4.116 1.00 86.00 86 THR A CA 1
ATOM 651 C C . THR A 1 86 ? -15.651 -9.534 5.069 1.00 86.00 86 THR A C 1
ATOM 653 O O . THR A 1 86 ? -15.372 -9.975 6.184 1.00 86.00 86 THR A O 1
ATOM 656 N N . TYR A 1 87 ? -15.323 -8.306 4.662 1.00 89.62 87 TYR A N 1
ATOM 657 C CA . TYR A 1 87 ? -14.594 -7.348 5.503 1.00 89.62 87 TYR A CA 1
ATOM 658 C C . TYR A 1 87 ? -13.251 -7.906 5.998 1.00 89.62 87 TYR A C 1
ATOM 660 O O . TYR A 1 87 ? -12.906 -7.823 7.183 1.00 89.62 87 TYR A O 1
ATOM 668 N N . LEU A 1 88 ? -12.508 -8.526 5.082 1.00 92.56 88 LEU A N 1
ATOM 669 C CA . LEU A 1 88 ? -11.220 -9.138 5.358 1.00 92.56 88 LEU A CA 1
ATOM 670 C C . LEU A 1 88 ? -10.252 -8.090 5.911 1.00 92.56 88 LEU A C 1
ATOM 672 O O . LEU A 1 88 ? -9.774 -8.255 7.029 1.00 92.56 88 LEU A O 1
ATOM 676 N N . VAL A 1 89 ? -10.049 -6.967 5.218 1.00 94.56 89 VAL A N 1
ATOM 677 C CA . VAL A 1 89 ? -9.146 -5.899 5.682 1.00 94.56 89 VAL A CA 1
ATOM 678 C C . VAL A 1 89 ? -9.520 -5.368 7.073 1.00 94.56 89 VAL A C 1
ATOM 680 O O . VAL A 1 89 ? -8.646 -5.103 7.897 1.00 94.56 89 VAL A O 1
ATOM 683 N N . GLN A 1 90 ? -10.818 -5.272 7.381 1.00 94.19 90 GLN A N 1
ATOM 684 C CA . GLN A 1 90 ? -11.307 -4.848 8.695 1.00 94.19 90 GLN A CA 1
ATOM 685 C C . GLN A 1 90 ? -10.965 -5.881 9.774 1.00 94.19 90 GLN A C 1
ATOM 687 O O . GLN A 1 90 ? -10.579 -5.508 10.881 1.00 94.19 90 GLN A O 1
ATOM 692 N N . THR A 1 91 ? -11.085 -7.169 9.452 1.00 94.00 91 THR A N 1
ATOM 693 C CA . THR A 1 91 ? -10.733 -8.277 10.350 1.00 94.00 91 THR A CA 1
ATOM 694 C C . THR A 1 91 ? -9.232 -8.296 10.638 1.00 94.00 91 THR A C 1
ATOM 696 O O . THR A 1 91 ? -8.814 -8.582 11.758 1.00 94.00 91 THR A O 1
ATOM 699 N N . LEU A 1 92 ? -8.411 -7.936 9.647 1.00 94.19 92 LEU A N 1
ATOM 700 C CA . LEU A 1 92 ? -6.953 -7.907 9.767 1.00 94.19 92 LEU A CA 1
ATOM 701 C C . LEU A 1 92 ? -6.406 -6.615 10.403 1.00 94.19 92 LEU A C 1
ATOM 703 O O . LEU A 1 92 ? -5.207 -6.507 10.644 1.00 94.19 92 LEU A O 1
ATOM 707 N N . LYS A 1 93 ? -7.268 -5.642 10.722 1.00 95.00 93 LYS A N 1
ATOM 708 C CA . LYS A 1 93 ? -6.895 -4.291 11.171 1.00 95.00 93 LYS A CA 1
ATOM 709 C C . LYS A 1 93 ? -5.838 -4.253 12.282 1.00 95.00 93 LYS A C 1
ATOM 711 O O . LYS A 1 93 ? -4.924 -3.438 12.214 1.00 95.00 93 LYS A O 1
ATOM 716 N N . SER A 1 94 ? -5.946 -5.113 13.298 1.00 93.44 94 SER A N 1
ATOM 717 C CA . SER A 1 94 ? -5.016 -5.142 14.441 1.00 93.44 94 SER A CA 1
ATOM 718 C C . SER A 1 94 ? -3.594 -5.581 14.078 1.00 93.44 94 SER A C 1
ATOM 720 O O . SER A 1 94 ? -2.660 -5.305 14.830 1.00 93.44 94 SER A O 1
ATOM 722 N N . GLN A 1 95 ? -3.427 -6.236 12.931 1.00 93.12 95 GLN A N 1
ATOM 723 C CA . GLN A 1 95 ? -2.163 -6.792 12.451 1.00 93.12 95 GLN A CA 1
ATOM 724 C C . GLN A 1 95 ? -1.306 -5.737 11.749 1.00 93.12 95 GLN A C 1
ATOM 726 O O . GLN A 1 95 ? -0.089 -5.887 11.653 1.00 93.12 95 GLN A O 1
ATOM 731 N N . PHE A 1 96 ? -1.937 -4.666 11.261 1.00 94.12 96 PHE A N 1
ATOM 732 C CA . PHE A 1 96 ? -1.263 -3.632 10.494 1.00 94.12 96 PHE A CA 1
ATOM 733 C C . PHE A 1 96 ? -0.439 -2.712 11.396 1.00 94.12 96 PHE A C 1
ATOM 735 O O . PHE A 1 96 ? -0.943 -2.131 12.363 1.00 94.12 96 PHE A O 1
ATOM 742 N N . ALA A 1 97 ? 0.824 -2.513 11.023 1.00 92.56 97 ALA A N 1
ATOM 743 C CA . ALA A 1 97 ? 1.734 -1.573 11.663 1.00 92.56 97 ALA A CA 1
ATOM 744 C C . ALA A 1 97 ? 1.151 -0.151 11.694 1.00 92.56 97 ALA A C 1
ATOM 746 O O . ALA A 1 97 ? 1.307 0.556 12.687 1.00 92.56 97 ALA A O 1
ATOM 747 N N . GLU A 1 98 ? 0.421 0.242 10.646 1.00 94.50 98 GLU A N 1
ATOM 748 C CA . GLU A 1 98 ? -0.325 1.499 10.575 1.00 94.50 98 GLU A CA 1
ATOM 749 C C . GLU A 1 98 ? -1.283 1.687 11.755 1.00 94.50 98 GLU A C 1
ATOM 751 O O . GLU A 1 98 ? -1.343 2.771 12.338 1.00 94.50 98 GLU A O 1
ATOM 756 N N . TYR A 1 99 ? -2.022 0.638 12.126 1.00 95.00 99 TYR A N 1
ATOM 757 C CA . TYR A 1 99 ? -3.005 0.719 13.201 1.00 95.00 99 TYR A CA 1
ATOM 758 C C . TYR A 1 99 ? -2.332 0.820 14.570 1.00 95.00 99 TYR A C 1
ATOM 760 O O . TYR A 1 99 ? -2.743 1.625 15.404 1.00 95.00 99 TYR A O 1
ATOM 768 N N . GLN A 1 100 ? -1.247 0.072 14.777 1.00 92.31 100 GLN A N 1
ATOM 769 C CA . GLN A 1 100 ? -0.443 0.168 15.998 1.00 92.31 100 GLN A CA 1
ATOM 770 C C . GLN A 1 100 ? 0.171 1.568 16.154 1.00 92.31 100 GLN A C 1
ATOM 772 O O . GLN A 1 100 ? 0.112 2.159 17.232 1.00 92.31 100 GLN A O 1
ATOM 777 N N . GLN A 1 101 ? 0.691 2.139 15.063 1.00 91.38 101 GLN A N 1
ATOM 778 C CA . GLN A 1 101 ? 1.246 3.493 15.066 1.00 91.38 101 GLN A CA 1
ATOM 779 C C . GLN A 1 101 ? 0.165 4.559 15.295 1.00 91.38 101 GLN A C 1
ATOM 781 O O . GLN A 1 101 ? 0.413 5.560 15.962 1.00 91.38 101 GLN A O 1
ATOM 786 N N . TYR A 1 102 ? -1.046 4.341 14.778 1.00 93.06 102 TYR A N 1
ATOM 787 C CA . TYR A 1 102 ? -2.196 5.200 15.050 1.00 93.06 102 TYR A CA 1
ATOM 788 C C . TYR A 1 102 ? -2.582 5.197 16.536 1.00 93.06 102 TYR A C 1
ATOM 790 O O . TYR A 1 102 ? -2.749 6.272 17.110 1.00 93.06 102 TYR A O 1
ATOM 798 N N . LEU A 1 103 ? -2.670 4.023 17.173 1.00 93.00 103 LEU A N 1
ATOM 799 C CA . LEU A 1 103 ? -2.963 3.925 18.609 1.00 93.00 103 LEU A CA 1
ATOM 800 C C . LEU A 1 103 ? -1.895 4.633 19.450 1.00 93.00 103 LEU A C 1
ATOM 802 O O . LEU A 1 103 ? -2.228 5.351 20.390 1.00 93.00 103 LEU A O 1
ATOM 806 N N . LEU A 1 104 ? -0.619 4.489 19.078 1.00 91.06 104 LEU A N 1
ATOM 807 C CA . LEU A 1 104 ? 0.476 5.216 19.720 1.00 91.06 104 LEU A CA 1
ATOM 808 C C . LEU A 1 104 ? 0.302 6.735 19.574 1.00 91.06 104 LEU A C 1
ATOM 810 O O . LEU A 1 104 ? 0.384 7.460 20.562 1.00 91.06 104 LEU A O 1
ATOM 814 N N . ALA A 1 105 ? 0.030 7.222 18.361 1.00 89.25 105 ALA A N 1
ATOM 815 C CA . ALA A 1 105 ? -0.191 8.646 18.117 1.00 89.25 105 ALA A CA 1
ATOM 816 C C . ALA A 1 105 ? -1.381 9.192 18.927 1.00 89.25 105 ALA A C 1
ATOM 818 O O . ALA A 1 105 ? -1.292 10.291 19.467 1.00 89.25 105 ALA A O 1
ATOM 819 N N . GLN A 1 106 ? -2.460 8.414 19.062 1.00 89.75 106 GLN A N 1
ATOM 820 C CA . GLN A 1 106 ? -3.623 8.776 19.875 1.00 89.75 106 GLN A CA 1
ATOM 821 C C . GLN A 1 106 ? -3.277 8.882 21.369 1.00 89.75 106 GLN A C 1
ATOM 823 O O . GLN A 1 106 ? -3.749 9.791 22.041 1.00 89.75 106 GLN A O 1
ATOM 828 N N . GLN A 1 107 ? -2.433 7.987 21.892 1.00 88.31 107 GLN A N 1
ATOM 829 C CA . GLN A 1 107 ? -1.978 8.040 23.288 1.00 88.31 107 GLN A CA 1
ATOM 830 C C . GLN A 1 107 ? -1.060 9.235 23.573 1.00 88.31 107 GLN A C 1
ATOM 832 O O . GLN A 1 107 ? -1.063 9.766 24.686 1.00 88.31 107 GLN A O 1
ATOM 837 N N . LEU A 1 108 ? -0.262 9.645 22.584 1.00 86.88 108 LEU A N 1
ATOM 838 C CA . LEU A 1 108 ? 0.605 10.818 22.688 1.00 86.88 108 LEU A CA 1
ATOM 839 C C . LEU A 1 108 ? -0.194 12.125 22.635 1.00 86.88 108 LEU A C 1
ATOM 841 O O . LEU A 1 108 ? 0.182 13.093 23.295 1.00 86.88 108 LEU A O 1
ATOM 845 N N . ASP A 1 109 ? -1.314 12.149 21.911 1.00 85.25 109 ASP A N 1
ATOM 846 C CA . ASP A 1 109 ? -2.134 13.344 21.717 1.00 85.25 109 ASP A CA 1
ATOM 847 C C . ASP A 1 109 ? -3.036 13.690 22.917 1.00 85.25 109 ASP A C 1
ATOM 849 O O . ASP A 1 109 ? -4.257 13.792 22.815 1.00 85.25 109 ASP A O 1
ATOM 853 N N . LYS A 1 110 ? -2.435 13.907 24.091 1.00 77.94 110 LYS A N 1
ATOM 854 C CA . LYS A 1 110 ? -3.170 14.253 25.323 1.00 77.94 110 LYS A CA 1
ATOM 855 C C . LYS A 1 110 ? -3.878 15.610 25.256 1.00 77.94 110 LYS A C 1
ATOM 857 O O . LYS A 1 110 ? -4.816 15.844 26.012 1.00 77.94 110 LYS A O 1
ATOM 862 N N . ARG A 1 111 ? -3.404 16.512 24.392 1.00 74.75 111 ARG A N 1
ATOM 863 C CA . ARG A 1 111 ? -3.901 17.892 24.257 1.00 74.75 111 ARG A CA 1
ATOM 864 C C . ARG A 1 111 ? -4.855 18.078 23.071 1.00 74.75 111 ARG A C 1
ATOM 866 O O . ARG A 1 111 ? -5.317 19.194 22.859 1.00 74.75 111 ARG A O 1
ATOM 873 N N . GLY A 1 112 ? -5.151 17.020 22.309 1.00 79.94 112 GLY A N 1
ATOM 874 C CA . GLY A 1 112 ? -6.025 17.100 21.134 1.00 79.94 112 GLY A CA 1
ATOM 875 C C . GLY A 1 112 ? -5.462 17.992 20.024 1.00 79.94 112 GLY A C 1
ATOM 876 O O . GLY A 1 112 ? -6.208 18.690 19.342 1.00 79.94 112 GLY A O 1
ATOM 877 N N . LEU A 1 113 ? -4.137 18.016 19.869 1.00 76.19 113 LEU A N 1
ATOM 878 C CA . LEU A 1 113 ? -3.447 18.774 18.830 1.00 76.19 113 LEU A CA 1
ATOM 879 C C . LEU A 1 113 ? -3.681 18.169 17.440 1.00 76.19 113 LEU A C 1
ATOM 881 O O . LEU A 1 113 ? -3.508 18.867 16.438 1.00 76.19 113 LEU A O 1
ATOM 885 N N . MET A 1 114 ? -4.048 16.887 17.352 1.00 76.75 114 MET A N 1
ATOM 886 C CA . MET A 1 114 ? -4.295 16.197 16.091 1.00 76.75 114 MET A CA 1
ATOM 887 C C . MET A 1 114 ? -5.793 16.060 15.799 1.00 76.75 114 MET A C 1
ATOM 889 O O . MET A 1 114 ? -6.592 15.676 16.648 1.00 76.75 114 MET A O 1
ATOM 893 N N . ASP A 1 115 ? -6.163 16.255 14.531 1.00 74.19 115 ASP A N 1
ATOM 894 C CA . ASP A 1 115 ? -7.466 15.823 14.015 1.00 74.19 115 ASP A CA 1
ATOM 895 C C . ASP A 1 115 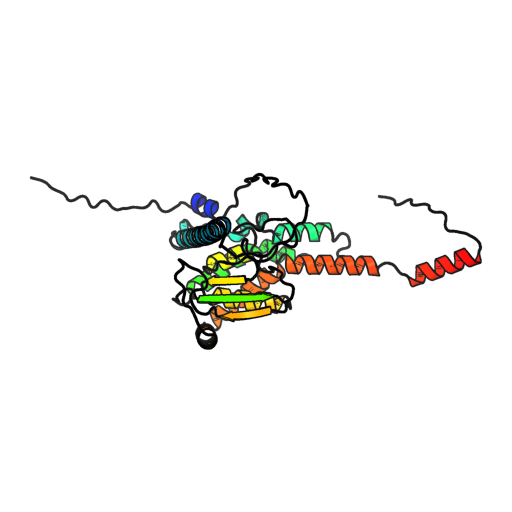? -7.487 14.288 13.905 1.00 74.19 115 ASP A C 1
ATOM 897 O O . ASP A 1 115 ? -7.108 13.691 12.886 1.00 74.19 115 ASP A O 1
ATOM 901 N N . THR A 1 116 ? -7.848 13.648 15.017 1.00 81.25 116 THR A N 1
ATOM 902 C CA . THR A 1 116 ? -7.975 12.193 15.142 1.00 81.25 116 THR A CA 1
ATOM 903 C C . THR A 1 116 ? -9.339 11.685 14.681 1.00 81.25 116 THR A C 1
ATOM 905 O O . THR A 1 116 ? -9.423 10.526 14.279 1.00 81.25 116 THR A O 1
ATOM 908 N N . GLU A 1 117 ? -10.374 12.533 14.623 1.00 86.12 117 GLU A N 1
ATOM 909 C CA . GLU A 1 117 ? -11.732 12.133 14.228 1.00 86.12 117 GLU A CA 1
ATOM 910 C C . GLU A 1 117 ? -11.782 11.606 12.794 1.00 86.12 117 GLU A C 1
ATOM 912 O O . GLU A 1 117 ? -12.371 10.557 12.519 1.00 86.12 117 GLU A O 1
ATOM 917 N N . MET A 1 118 ? -11.149 12.315 11.851 1.00 87.31 118 MET A N 1
ATOM 918 C CA . MET A 1 118 ? -11.132 11.871 10.457 1.00 87.31 118 MET A CA 1
ATOM 919 C C . MET A 1 118 ? -10.407 10.522 10.311 1.00 87.31 118 MET A C 1
ATOM 921 O O . MET A 1 118 ? -10.838 9.665 9.538 1.00 87.31 118 MET A O 1
ATOM 925 N N . LEU A 1 119 ? -9.309 10.327 11.047 1.00 90.88 119 LEU A N 1
ATOM 926 C CA . LEU A 1 119 ? -8.552 9.072 11.050 1.00 90.88 119 LEU A CA 1
ATOM 927 C C . LEU A 1 119 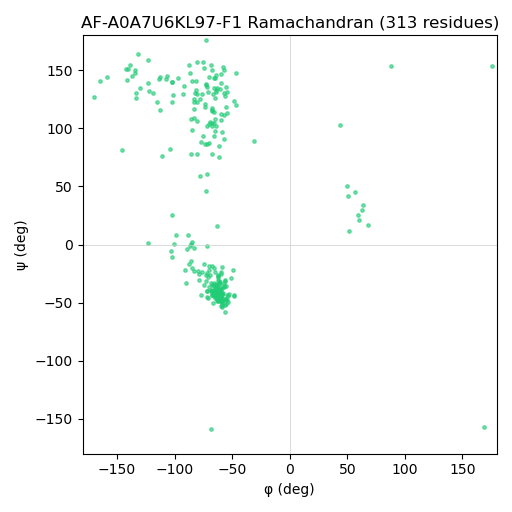? -9.356 7.931 11.666 1.00 90.88 119 LEU A C 1
ATOM 929 O O . LEU A 1 119 ? -9.366 6.827 11.126 1.00 90.88 119 LEU A O 1
ATOM 933 N N . GLU A 1 120 ? -10.048 8.200 12.768 1.00 92.44 120 GLU A N 1
ATOM 934 C CA . GLU A 1 120 ? -10.891 7.217 13.431 1.00 92.44 120 GLU A CA 1
ATOM 935 C C . GLU A 1 120 ? -12.008 6.740 12.499 1.00 92.44 120 GLU A C 1
ATOM 937 O O . GLU A 1 120 ? -12.192 5.535 12.330 1.00 92.44 120 GLU A O 1
ATOM 942 N N . ARG A 1 121 ? -12.682 7.663 11.797 1.00 93.25 121 ARG A N 1
ATOM 943 C CA . ARG A 1 121 ? -13.704 7.312 10.796 1.00 93.25 121 ARG A CA 1
ATOM 944 C C . ARG A 1 121 ? -13.139 6.426 9.686 1.00 93.25 121 ARG A C 1
ATOM 946 O O . ARG A 1 121 ? -13.769 5.432 9.333 1.00 93.25 121 ARG A O 1
ATOM 953 N N . LEU A 1 122 ? -11.941 6.726 9.175 1.00 94.12 122 LEU A N 1
ATOM 954 C CA . LEU A 1 122 ? -11.275 5.871 8.180 1.00 94.12 122 LEU A CA 1
ATOM 955 C C . LEU A 1 122 ? -11.002 4.463 8.731 1.00 94.12 122 LEU A C 1
ATOM 957 O O . LEU A 1 122 ? -11.235 3.477 8.038 1.00 94.12 122 LEU A O 1
ATOM 961 N N . TRP A 1 123 ? -10.568 4.352 9.987 1.00 95.06 123 TRP A N 1
ATOM 962 C CA . TRP A 1 123 ? -10.337 3.069 10.655 1.00 95.06 123 TRP A CA 1
ATOM 963 C C . TRP A 1 123 ? -11.615 2.299 11.015 1.00 95.06 123 TRP A C 1
ATOM 965 O O . TRP A 1 123 ? -11.557 1.079 11.206 1.00 95.06 123 TRP A O 1
ATOM 975 N N . GLN A 1 124 ? -12.748 2.982 11.178 1.00 93.88 124 GLN A N 1
ATOM 976 C CA . GLN A 1 124 ? -14.069 2.373 11.371 1.00 93.88 124 GLN A CA 1
ATOM 977 C C . GLN A 1 124 ? -14.659 1.884 10.037 1.00 93.88 124 GLN A C 1
ATOM 979 O O . GLN A 1 124 ? -15.376 0.887 9.998 1.00 93.88 124 GLN A O 1
ATOM 984 N N . GLN A 1 125 ? -14.322 2.559 8.936 1.00 93.44 125 GLN A N 1
ATOM 985 C CA . GLN A 1 125 ? -14.799 2.261 7.584 1.00 93.44 125 GLN A CA 1
ATOM 986 C C . GLN A 1 125 ? -13.758 1.523 6.730 1.00 93.44 125 GLN A C 1
ATOM 988 O O . GLN A 1 125 ? -13.807 1.587 5.502 1.00 93.44 125 GLN A O 1
ATOM 993 N N . LEU A 1 126 ? -12.820 0.799 7.354 1.00 95.06 126 LEU A N 1
ATOM 994 C CA . LEU A 1 126 ? -11.712 0.173 6.627 1.00 95.06 126 LEU A CA 1
ATOM 995 C C . LEU A 1 126 ? -12.206 -0.869 5.616 1.00 95.06 126 LEU A C 1
ATOM 997 O O . LEU A 1 126 ? -11.564 -1.060 4.593 1.00 95.06 126 LEU A O 1
ATOM 1001 N N . HIS A 1 127 ? -13.375 -1.472 5.847 1.00 93.69 127 HIS A N 1
ATOM 1002 C CA . HIS A 1 127 ? -14.034 -2.379 4.903 1.00 93.69 127 HIS A CA 1
ATOM 1003 C C . HIS A 1 127 ? -14.181 -1.826 3.475 1.00 93.69 127 HIS A C 1
ATOM 1005 O O . HIS A 1 127 ? -14.142 -2.602 2.528 1.00 93.69 127 HIS A O 1
ATOM 1011 N N . VAL A 1 128 ? -14.281 -0.502 3.300 1.00 94.44 128 VAL A N 1
ATOM 1012 C CA . VAL A 1 128 ? -14.344 0.138 1.972 1.00 94.44 128 VAL A CA 1
ATOM 1013 C C . VAL A 1 128 ? -13.092 -0.168 1.136 1.00 94.44 128 VAL A C 1
ATOM 1015 O O . VAL A 1 128 ? -13.147 -0.166 -0.092 1.00 94.44 128 VAL A O 1
ATOM 1018 N N . VAL A 1 129 ? -11.955 -0.460 1.777 1.00 96.38 129 VAL A N 1
ATOM 1019 C CA . VAL A 1 129 ? -10.731 -0.885 1.087 1.00 96.38 129 VAL A CA 1
ATOM 1020 C C . VAL A 1 129 ? -10.942 -2.209 0.348 1.00 96.38 129 VAL A C 1
ATOM 1022 O O . VAL A 1 129 ? -10.521 -2.301 -0.803 1.00 96.38 129 VAL A O 1
ATOM 1025 N N . ASP A 1 130 ? -11.633 -3.189 0.943 1.00 93.88 130 ASP A N 1
ATOM 1026 C CA . ASP A 1 130 ? -11.930 -4.466 0.274 1.00 93.88 130 ASP A CA 1
ATOM 1027 C C . ASP A 1 130 ? -12.769 -4.241 -0.991 1.00 93.88 130 ASP A C 1
ATOM 1029 O O . ASP A 1 130 ? -12.469 -4.805 -2.046 1.00 93.88 130 ASP A O 1
ATOM 1033 N N . ASP A 1 131 ? -13.781 -3.373 -0.901 1.00 93.94 131 ASP A N 1
ATOM 1034 C CA . ASP A 1 131 ? -14.672 -3.052 -2.018 1.00 93.94 131 ASP A CA 1
ATOM 1035 C C . ASP A 1 131 ? -13.907 -2.386 -3.169 1.00 93.94 131 ASP A C 1
ATOM 1037 O O . ASP A 1 131 ? -14.067 -2.759 -4.334 1.00 93.94 131 ASP A O 1
ATOM 1041 N N . ILE A 1 132 ? -13.026 -1.427 -2.854 1.00 96.69 132 ILE A N 1
ATOM 1042 C CA . ILE A 1 132 ? -12.204 -0.753 -3.865 1.00 96.69 132 ILE A CA 1
ATOM 1043 C C . ILE A 1 132 ? -11.193 -1.727 -4.486 1.00 96.69 132 ILE A C 1
ATOM 1045 O O . ILE A 1 132 ? -10.997 -1.696 -5.700 1.00 96.69 132 ILE A O 1
ATOM 1049 N N . ILE A 1 133 ? -10.560 -2.602 -3.694 1.00 95.94 133 ILE A N 1
ATOM 1050 C CA . ILE A 1 133 ? -9.646 -3.628 -4.217 1.00 95.94 133 ILE A CA 1
ATOM 1051 C C . ILE A 1 133 ? -10.392 -4.552 -5.183 1.00 95.94 133 ILE A C 1
ATOM 1053 O O . ILE A 1 133 ? -9.906 -4.792 -6.287 1.00 95.94 133 ILE A O 1
ATOM 1057 N N . ALA A 1 134 ? -11.563 -5.059 -4.791 1.00 93.06 134 ALA A N 1
ATOM 1058 C CA . ALA A 1 134 ? -12.359 -5.952 -5.626 1.00 93.06 134 ALA A CA 1
ATOM 1059 C C . ALA A 1 134 ? -12.758 -5.286 -6.953 1.00 93.06 134 ALA A C 1
ATOM 1061 O O . ALA A 1 134 ? -12.629 -5.902 -8.011 1.00 93.06 134 ALA A O 1
ATOM 1062 N N . ASP A 1 135 ? -13.174 -4.019 -6.902 1.00 94.81 135 ASP A N 1
ATOM 1063 C CA . ASP A 1 135 ? -13.522 -3.223 -8.080 1.00 94.81 135 ASP A CA 1
ATOM 1064 C C . ASP A 1 135 ? -12.314 -3.000 -9.006 1.00 94.81 135 ASP A C 1
ATOM 1066 O O . ASP A 1 135 ? -12.411 -3.183 -10.220 1.00 94.81 135 ASP A O 1
ATOM 1070 N N . ILE A 1 136 ? -11.141 -2.682 -8.447 1.00 95.69 136 ILE A N 1
ATOM 1071 C CA . ILE A 1 136 ? -9.897 -2.533 -9.217 1.00 95.69 136 ILE A CA 1
ATOM 1072 C C . ILE A 1 136 ? -9.495 -3.854 -9.873 1.00 95.69 136 ILE A C 1
ATOM 1074 O O . ILE A 1 136 ? -9.165 -3.865 -11.056 1.00 95.69 136 ILE A O 1
ATOM 1078 N N . VAL A 1 137 ? -9.516 -4.960 -9.125 1.00 92.88 137 VAL A N 1
ATOM 1079 C CA . VAL A 1 137 ? -9.129 -6.286 -9.631 1.00 92.88 137 VAL A CA 1
ATOM 1080 C C . VAL A 1 137 ? -10.072 -6.743 -10.742 1.00 92.88 137 VAL A C 1
ATOM 1082 O O . VAL A 1 137 ? -9.609 -7.302 -11.731 1.00 92.88 137 VAL A O 1
ATOM 1085 N N . HIS A 1 138 ? -11.368 -6.441 -10.640 1.00 91.31 138 HIS A N 1
ATOM 1086 C CA . HIS A 1 138 ? -12.336 -6.753 -11.691 1.00 91.31 138 HIS A CA 1
ATOM 1087 C C . HIS A 1 138 ? -12.062 -6.011 -13.011 1.00 91.31 138 HIS A C 1
ATOM 1089 O O . HIS A 1 138 ? -12.270 -6.570 -14.085 1.00 91.31 138 HIS A O 1
ATOM 1095 N N . HIS A 1 139 ? -11.568 -4.772 -12.936 1.00 90.31 139 HIS A N 1
ATOM 1096 C CA . HIS A 1 139 ? -11.265 -3.924 -14.098 1.00 90.31 139 HIS A CA 1
ATOM 1097 C C . HIS A 1 139 ? -9.778 -3.921 -14.480 1.00 90.31 139 HIS A C 1
ATOM 1099 O O . HIS A 1 139 ? -9.341 -3.112 -15.306 1.00 90.31 139 HIS A O 1
ATOM 1105 N N . MET A 1 140 ? -8.972 -4.782 -13.860 1.00 88.12 140 MET A N 1
ATOM 1106 C CA . MET A 1 140 ? -7.542 -4.841 -14.120 1.00 88.12 140 MET A CA 1
ATOM 1107 C C . MET A 1 140 ? -7.298 -5.427 -15.518 1.00 88.12 140 MET A C 1
ATOM 1109 O O . MET A 1 140 ? -7.874 -6.464 -15.854 1.00 88.12 140 MET A O 1
ATOM 1113 N N . PRO A 1 141 ? -6.455 -4.800 -16.360 1.00 85.44 141 PRO A N 1
ATOM 1114 C CA . PRO A 1 141 ? -6.153 -5.357 -17.670 1.00 85.44 141 PRO A CA 1
ATOM 1115 C C . PRO A 1 141 ? -5.396 -6.677 -17.520 1.00 85.44 141 PRO A C 1
ATOM 1117 O O . PRO A 1 141 ? -4.518 -6.806 -16.665 1.00 85.44 141 PRO A O 1
ATOM 1120 N N . ALA A 1 142 ? -5.683 -7.632 -18.404 1.00 85.12 142 ALA A N 1
ATOM 1121 C CA . ALA A 1 142 ? -4.855 -8.819 -18.549 1.00 85.12 142 ALA A CA 1
ATOM 1122 C C . ALA A 1 142 ? -3.480 -8.394 -19.085 1.00 85.12 142 ALA A C 1
ATOM 1124 O O . ALA A 1 142 ? -3.335 -8.049 -20.258 1.00 85.12 142 ALA A O 1
ATOM 1125 N N . GLN A 1 143 ? -2.477 -8.378 -18.214 1.00 86.88 143 GLN A N 1
ATOM 1126 C CA . GLN A 1 143 ? -1.106 -8.036 -18.567 1.00 86.88 143 GLN A CA 1
ATOM 1127 C C . GLN A 1 143 ? -0.126 -8.968 -17.870 1.00 86.88 143 GLN A C 1
ATOM 1129 O O . GLN A 1 143 ? -0.401 -9.489 -16.791 1.00 86.88 143 GLN A O 1
ATOM 1134 N N . GLN A 1 144 ? 1.050 -9.140 -18.467 1.00 85.75 144 GLN A N 1
ATOM 1135 C CA . GLN A 1 144 ? 2.154 -9.763 -17.752 1.00 85.75 144 GLN A CA 1
ATOM 1136 C C . GLN A 1 144 ? 2.628 -8.846 -16.610 1.00 85.75 144 GLN A C 1
ATOM 1138 O O . GLN A 1 144 ? 2.520 -7.615 -16.720 1.00 85.75 144 GLN A O 1
ATOM 1143 N N . PRO A 1 145 ? 3.161 -9.415 -15.515 1.00 89.19 145 PRO A N 1
ATOM 1144 C CA . PRO A 1 145 ? 3.834 -8.638 -14.486 1.00 89.19 145 PRO A CA 1
ATOM 1145 C C . PRO A 1 145 ? 4.950 -7.799 -15.107 1.00 89.19 145 PRO A C 1
ATOM 1147 O O . PRO A 1 145 ? 5.753 -8.308 -15.882 1.00 89.19 145 PRO A O 1
ATOM 1150 N N . ALA A 1 146 ? 4.998 -6.515 -14.777 1.00 90.50 146 ALA A N 1
ATOM 1151 C CA . ALA A 1 146 ? 6.039 -5.598 -15.214 1.00 90.50 146 ALA A CA 1
ATOM 1152 C C . ALA A 1 146 ? 6.964 -5.285 -14.039 1.00 90.50 146 ALA A C 1
ATOM 1154 O O . ALA A 1 146 ? 6.509 -5.185 -12.900 1.00 90.50 146 ALA A O 1
ATOM 1155 N N . GLY A 1 147 ? 8.254 -5.117 -14.313 1.00 90.75 147 GLY A N 1
ATOM 1156 C CA . GLY A 1 147 ? 9.229 -4.712 -13.305 1.00 90.75 147 GLY A CA 1
ATOM 1157 C C . GLY A 1 147 ? 9.399 -3.193 -13.244 1.00 90.75 147 GLY A C 1
ATOM 1158 O O . GLY A 1 147 ? 9.523 -2.539 -14.282 1.00 90.75 147 GLY A O 1
ATOM 1159 N N . TRP A 1 148 ? 9.457 -2.618 -12.044 1.00 92.50 148 TRP A N 1
ATOM 1160 C CA . TRP A 1 148 ? 9.844 -1.222 -11.828 1.00 92.50 148 TRP A CA 1
ATOM 1161 C C . TRP A 1 148 ? 10.684 -1.039 -10.567 1.00 92.50 148 TRP A C 1
ATOM 1163 O O . TRP A 1 148 ? 10.553 -1.752 -9.579 1.00 92.50 148 TRP A O 1
ATOM 1173 N N . GLN A 1 149 ? 11.544 -0.034 -10.594 1.00 90.50 149 GLN A N 1
ATOM 1174 C CA . GLN A 1 149 ? 12.268 0.452 -9.436 1.00 90.50 149 GLN A CA 1
ATOM 1175 C C . GLN A 1 149 ? 11.592 1.721 -8.929 1.00 90.50 149 GLN A C 1
ATOM 1177 O O . GLN A 1 149 ? 11.416 2.666 -9.693 1.00 90.50 149 GLN A O 1
ATOM 1182 N N . LEU A 1 150 ? 11.290 1.774 -7.634 1.00 89.75 150 LEU A N 1
ATOM 1183 C CA . LEU A 1 150 ? 10.902 2.992 -6.926 1.00 89.75 150 LEU A CA 1
ATOM 1184 C C . LEU A 1 150 ? 11.965 3.314 -5.869 1.00 89.75 150 LEU A C 1
ATOM 1186 O O . LEU A 1 150 ? 12.270 2.500 -4.993 1.00 89.75 150 LEU A O 1
ATOM 1190 N N . THR A 1 151 ? 12.534 4.513 -5.961 1.00 87.38 151 THR A N 1
ATOM 1191 C CA . THR A 1 151 ? 13.541 5.032 -5.030 1.00 87.38 151 THR A CA 1
ATOM 1192 C C . THR A 1 151 ? 13.027 6.281 -4.341 1.00 87.38 151 THR A C 1
ATOM 1194 O O . THR A 1 151 ? 12.560 7.216 -4.983 1.00 87.38 151 THR A O 1
ATOM 1197 N N . THR A 1 152 ? 13.136 6.327 -3.016 1.00 84.38 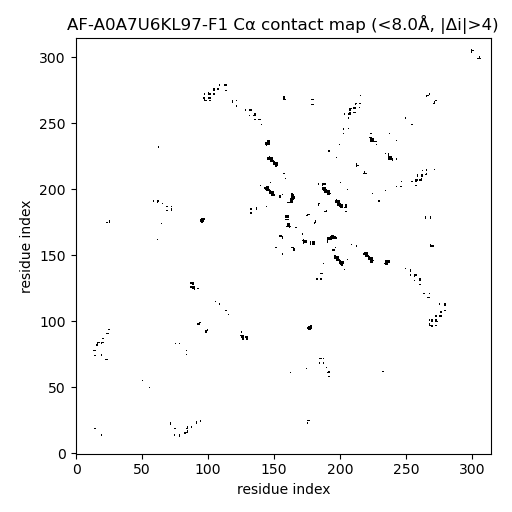152 THR A N 1
ATOM 1198 C CA . THR A 1 152 ? 12.915 7.558 -2.246 1.00 84.38 152 THR A CA 1
ATOM 1199 C C . THR A 1 152 ? 14.252 8.224 -1.960 1.00 84.38 152 THR A C 1
ATOM 1201 O O . THR A 1 152 ? 15.210 7.514 -1.647 1.00 84.38 152 THR A O 1
ATOM 1204 N N . GLN A 1 153 ? 14.314 9.556 -1.982 1.00 78.06 153 GLN A N 1
ATOM 1205 C CA . GLN A 1 153 ? 15.558 10.295 -1.709 1.00 78.06 153 GLN A CA 1
ATOM 1206 C C . GLN A 1 153 ? 16.164 9.965 -0.331 1.00 78.06 153 GLN A C 1
ATOM 1208 O O . GLN A 1 153 ? 17.375 9.821 -0.210 1.00 78.06 153 GLN A O 1
ATOM 1213 N N . ASP A 1 154 ? 15.324 9.728 0.680 1.00 74.56 154 ASP A N 1
ATOM 1214 C CA . ASP A 1 154 ? 15.764 9.453 2.057 1.00 74.56 154 ASP A CA 1
ATOM 1215 C C . ASP A 1 154 ? 16.117 7.977 2.332 1.00 74.56 154 ASP A C 1
ATOM 1217 O O . ASP A 1 154 ? 16.381 7.602 3.487 1.00 74.56 154 ASP A O 1
ATOM 1221 N N . GLY A 1 155 ? 16.036 7.123 1.301 1.00 73.31 155 GLY A N 1
ATOM 1222 C CA . GLY A 1 155 ? 16.221 5.670 1.398 1.00 73.31 155 GLY A CA 1
ATOM 1223 C C . GLY A 1 155 ? 15.221 4.963 2.324 1.00 73.31 155 GLY A C 1
ATOM 1224 O O . GLY A 1 155 ? 15.515 3.883 2.832 1.00 73.31 155 GLY A O 1
ATOM 1225 N N . ARG A 1 156 ? 14.067 5.584 2.609 1.00 78.94 156 ARG A N 1
ATOM 1226 C CA . ARG A 1 156 ? 13.019 5.007 3.463 1.00 78.94 156 ARG A CA 1
ATOM 1227 C C . ARG A 1 156 ? 12.179 4.008 2.663 1.00 78.94 156 ARG A C 1
ATOM 1229 O O . ARG A 1 156 ? 12.064 4.103 1.446 1.00 78.94 156 ARG A O 1
ATOM 1236 N N . ASN A 1 157 ? 11.537 3.083 3.368 1.00 85.56 157 ASN A N 1
ATOM 1237 C CA . ASN A 1 157 ? 10.537 2.176 2.808 1.00 85.56 157 ASN A CA 1
ATOM 1238 C C . ASN A 1 157 ? 9.130 2.649 3.222 1.00 85.56 157 ASN A C 1
ATOM 1240 O O . ASN A 1 157 ? 8.590 2.159 4.213 1.00 85.56 157 ASN A O 1
ATOM 1244 N N . PRO A 1 158 ? 8.536 3.636 2.522 1.00 85.31 158 PRO A N 1
ATOM 1245 C CA . PRO A 1 158 ? 7.272 4.237 2.944 1.00 85.31 158 PRO A CA 1
ATOM 1246 C C . PRO A 1 158 ? 6.059 3.325 2.697 1.00 85.31 158 PRO A C 1
ATOM 1248 O O . PRO A 1 158 ? 5.002 3.566 3.266 1.00 85.31 158 PRO A O 1
ATOM 1251 N N . LEU A 1 159 ? 6.212 2.292 1.860 1.00 89.31 159 LEU A N 1
ATOM 1252 C CA . LEU A 1 159 ? 5.183 1.288 1.571 1.00 89.31 159 LEU A CA 1
ATOM 1253 C C . LEU A 1 159 ? 5.238 0.095 2.536 1.00 89.31 159 LEU A C 1
ATOM 1255 O O . LEU A 1 159 ? 4.402 -0.796 2.439 1.00 89.31 159 LEU A O 1
ATOM 1259 N N . CYS A 1 160 ? 6.216 0.057 3.447 1.00 88.25 160 CYS A N 1
ATOM 1260 C CA . CYS A 1 160 ? 6.383 -1.000 4.439 1.00 88.25 160 CYS A CA 1
ATOM 1261 C C . CYS A 1 160 ? 6.332 -2.422 3.841 1.00 88.25 160 CYS A C 1
ATOM 1263 O O . CYS A 1 160 ? 5.601 -3.279 4.339 1.00 88.25 160 CYS A O 1
ATOM 1265 N N . PHE A 1 161 ? 7.108 -2.680 2.782 1.00 86.62 161 PHE A N 1
ATOM 1266 C CA . PHE A 1 161 ? 7.362 -4.046 2.298 1.00 86.62 161 PHE A CA 1
ATOM 1267 C C . PHE A 1 161 ? 8.446 -4.749 3.107 1.00 86.62 161 PHE A C 1
ATOM 1269 O O . PHE A 1 161 ? 9.477 -4.149 3.390 1.00 86.62 161 PHE A O 1
ATOM 1276 N N . ALA A 1 162 ? 8.264 -6.040 3.385 1.00 78.25 162 ALA A N 1
ATOM 1277 C CA . ALA A 1 162 ? 9.206 -6.845 4.169 1.00 78.25 162 ALA A CA 1
ATOM 1278 C C . ALA A 1 162 ? 10.636 -6.867 3.605 1.00 78.25 162 ALA A C 1
ATOM 1280 O O . ALA A 1 162 ? 11.608 -6.978 4.346 1.00 78.25 162 ALA A O 1
ATOM 1281 N N . THR A 1 163 ? 10.770 -6.749 2.286 1.00 78.19 163 THR A N 1
ATOM 1282 C CA . THR A 1 163 ? 12.033 -6.981 1.589 1.00 78.19 163 THR A CA 1
ATOM 1283 C C . THR A 1 163 ? 12.757 -5.700 1.164 1.00 78.19 163 THR A C 1
ATOM 1285 O O . THR A 1 163 ? 13.887 -5.832 0.712 1.00 78.19 163 THR A O 1
ATOM 1288 N N . VAL A 1 164 ? 12.168 -4.500 1.345 1.00 77.19 164 VAL A N 1
ATOM 1289 C CA . VAL A 1 164 ? 12.732 -3.196 0.910 1.00 77.19 164 VAL A CA 1
ATOM 1290 C C . VAL A 1 164 ? 13.349 -2.393 2.054 1.00 77.19 164 VAL A C 1
ATOM 1292 O O . VAL A 1 164 ? 12.735 -2.181 3.100 1.00 77.19 164 VAL A O 1
ATOM 1295 N N . GLY A 1 165 ? 14.487 -1.771 1.758 1.00 63.84 165 GLY A N 1
ATOM 1296 C CA . GLY A 1 165 ? 15.136 -0.739 2.559 1.00 63.84 165 GLY A CA 1
ATOM 1297 C C . GLY A 1 165 ? 16.096 -1.295 3.611 1.00 63.84 165 GLY A C 1
ATOM 1298 O O . GLY A 1 165 ? 15.923 -2.391 4.141 1.00 63.84 165 GLY A O 1
ATOM 1299 N N . LYS A 1 166 ? 17.089 -0.480 3.990 1.00 57.09 166 LYS A N 1
ATOM 1300 C CA . LYS A 1 166 ? 17.742 -0.653 5.291 1.00 57.09 166 LYS A CA 1
ATOM 1301 C C . LYS A 1 166 ? 16.704 -0.293 6.347 1.00 57.09 166 LYS A C 1
ATOM 1303 O O . LYS A 1 166 ? 16.273 0.860 6.416 1.00 57.09 166 LYS A O 1
ATOM 1308 N N . LEU A 1 167 ? 16.294 -1.267 7.152 1.00 53.44 167 LEU A N 1
ATOM 1309 C CA . LEU A 1 167 ? 15.493 -1.019 8.342 1.00 53.44 167 LEU A CA 1
ATOM 1310 C C . LEU A 1 167 ? 16.295 -0.068 9.249 1.00 53.44 167 LEU A C 1
ATOM 1312 O O . LEU A 1 167 ? 17.188 -0.496 9.971 1.00 53.44 167 LEU A O 1
ATOM 1316 N N . LYS A 1 168 ? 16.023 1.248 9.186 1.00 49.97 168 LYS A N 1
ATOM 1317 C CA . LYS A 1 168 ? 16.659 2.244 10.079 1.00 49.97 168 LYS A CA 1
ATOM 1318 C C . LYS A 1 168 ? 16.371 1.935 11.554 1.00 49.97 168 LYS A C 1
ATOM 1320 O O . LYS A 1 168 ? 17.075 2.410 12.437 1.00 49.97 168 LYS A O 1
ATOM 1325 N N . HIS A 1 169 ? 15.332 1.146 11.808 1.00 51.84 169 HIS A N 1
ATOM 1326 C CA . HIS A 1 169 ? 14.921 0.664 13.115 1.00 51.84 169 HIS A CA 1
ATOM 1327 C C . HIS A 1 169 ? 14.919 -0.859 13.062 1.00 51.84 169 HIS A C 1
ATOM 1329 O O . HIS A 1 169 ? 14.330 -1.407 12.139 1.00 51.84 169 HIS A O 1
ATOM 1335 N N . GLY A 1 170 ? 15.518 -1.544 14.038 1.00 51.69 170 GLY A N 1
ATOM 1336 C CA . GLY A 1 170 ? 15.650 -3.012 14.066 1.00 51.69 170 GLY A CA 1
ATOM 1337 C C . GLY A 1 170 ? 14.340 -3.814 14.139 1.00 51.69 170 GLY A C 1
ATOM 1338 O O . GLY A 1 170 ? 14.369 -4.991 14.477 1.00 51.69 170 GLY A O 1
ATOM 1339 N N . LYS A 1 171 ? 13.181 -3.203 13.857 1.00 60.91 171 LYS A N 1
ATOM 1340 C CA . LYS A 1 171 ? 11.894 -3.894 13.782 1.00 60.91 171 LYS A CA 1
ATOM 1341 C C . LYS A 1 171 ? 11.735 -4.518 12.390 1.00 60.91 171 LYS A C 1
ATOM 1343 O O . LYS A 1 171 ? 11.672 -3.768 11.414 1.00 60.91 171 LYS A O 1
ATOM 1348 N N . PRO A 1 172 ? 11.641 -5.852 12.277 1.00 65.19 172 PRO A N 1
ATOM 1349 C CA . PRO A 1 172 ? 11.396 -6.502 10.999 1.00 65.19 172 PRO A CA 1
ATOM 1350 C C . PRO A 1 172 ? 10.002 -6.138 10.476 1.00 65.19 172 PRO A C 1
ATOM 1352 O O . PRO A 1 172 ? 9.017 -6.171 11.217 1.00 65.19 172 PRO A O 1
ATOM 1355 N N . ILE A 1 173 ? 9.913 -5.801 9.190 1.00 71.88 173 ILE A N 1
ATOM 1356 C CA . ILE A 1 173 ? 8.632 -5.649 8.498 1.00 71.88 173 ILE A CA 1
ATOM 1357 C C . ILE A 1 173 ? 8.185 -7.047 8.059 1.00 71.88 173 ILE A C 1
ATOM 1359 O O . ILE A 1 173 ? 8.916 -7.737 7.352 1.00 71.88 173 ILE A O 1
ATOM 1363 N N . ARG A 1 174 ? 6.997 -7.472 8.494 1.00 82.50 174 ARG A N 1
ATOM 1364 C CA . ARG A 1 174 ? 6.432 -8.796 8.185 1.00 82.50 174 ARG A CA 1
ATOM 1365 C C . ARG A 1 174 ? 5.649 -8.778 6.870 1.00 82.50 174 ARG A C 1
ATOM 1367 O O . ARG A 1 174 ? 5.125 -7.731 6.480 1.00 82.50 174 ARG A O 1
ATOM 1374 N N . ASP A 1 175 ? 5.530 -9.933 6.207 1.00 83.94 175 ASP A N 1
ATOM 1375 C CA . ASP A 1 175 ? 4.553 -10.095 5.119 1.00 83.94 175 ASP A CA 1
ATOM 1376 C C . ASP A 1 175 ? 3.152 -9.745 5.636 1.00 83.94 175 ASP A C 1
ATOM 1378 O O . ASP A 1 175 ? 2.813 -10.108 6.755 1.00 83.94 175 ASP A O 1
ATOM 1382 N N . GLN A 1 176 ? 2.374 -8.981 4.867 1.00 82.94 176 GLN A N 1
ATOM 1383 C CA . GLN A 1 176 ? 1.062 -8.443 5.271 1.00 82.94 176 GLN A CA 1
ATOM 1384 C C . GLN A 1 176 ? 1.004 -7.686 6.610 1.00 82.94 176 GLN A C 1
ATOM 1386 O O . GLN A 1 176 ? -0.075 -7.312 7.061 1.00 82.94 176 GLN A O 1
ATOM 1391 N N . GLY A 1 177 ? 2.151 -7.360 7.212 1.00 87.50 177 GLY A N 1
ATOM 1392 C CA . GLY A 1 177 ? 2.220 -6.555 8.431 1.00 87.50 177 GLY A CA 1
ATOM 1393 C C . GLY A 1 177 ? 1.885 -5.081 8.206 1.00 87.50 177 GLY A C 1
ATOM 1394 O O . GLY A 1 177 ? 1.915 -4.301 9.152 1.00 87.50 177 GLY A O 1
ATOM 1395 N N . SER A 1 178 ? 1.592 -4.676 6.970 1.00 92.88 178 SER A N 1
ATOM 1396 C CA . SER A 1 178 ? 1.173 -3.323 6.622 1.00 92.88 178 SER A CA 1
ATOM 1397 C C . SER A 1 178 ? -0.019 -3.340 5.671 1.00 92.88 178 SER A C 1
ATOM 1399 O O . SER A 1 178 ? -0.130 -4.220 4.810 1.00 92.88 178 SER A O 1
ATOM 1401 N N . LEU A 1 179 ? -0.886 -2.334 5.790 1.00 95.44 179 LEU A N 1
ATOM 1402 C CA . LEU A 1 179 ? -2.034 -2.153 4.894 1.00 95.44 179 LEU A CA 1
ATOM 1403 C C . LEU A 1 179 ? -1.577 -2.002 3.434 1.00 95.44 179 LEU A C 1
ATOM 1405 O O . LEU A 1 179 ? -2.204 -2.524 2.516 1.00 95.44 179 LEU A O 1
ATOM 1409 N N . ASN A 1 180 ? -0.450 -1.320 3.223 1.00 94.69 180 ASN A N 1
ATOM 1410 C CA . ASN A 1 180 ? 0.138 -1.132 1.899 1.00 94.69 180 ASN A CA 1
ATOM 1411 C C . ASN A 1 180 ? 0.612 -2.453 1.278 1.00 94.69 180 ASN A C 1
ATOM 1413 O O . ASN A 1 180 ? 0.311 -2.720 0.115 1.00 94.69 180 ASN A O 1
ATOM 1417 N N . SER A 1 181 ? 1.320 -3.285 2.051 1.00 91.75 181 SER A N 1
ATOM 1418 C CA . SER A 1 181 ? 1.768 -4.614 1.614 1.00 91.75 181 SER A CA 1
ATOM 1419 C C . SER A 1 181 ? 0.576 -5.522 1.303 1.00 91.75 181 SER A C 1
ATOM 1421 O O . SER A 1 181 ? 0.564 -6.190 0.270 1.00 91.75 181 SER A O 1
ATOM 1423 N N . TYR A 1 182 ? -0.471 -5.473 2.135 1.00 94.31 182 TYR A N 1
ATOM 1424 C CA . TYR A 1 182 ? -1.733 -6.169 1.885 1.00 94.31 182 TYR A CA 1
ATOM 1425 C C . TYR A 1 182 ? -2.343 -5.765 0.533 1.00 94.31 182 TYR A C 1
ATOM 1427 O O . TYR A 1 182 ? -2.492 -6.615 -0.344 1.00 94.31 182 TYR A O 1
ATOM 1435 N N . VAL A 1 183 ? -2.611 -4.469 0.320 1.00 95.81 183 VAL A N 1
ATOM 1436 C CA . VAL A 1 183 ? -3.193 -3.936 -0.929 1.00 95.81 183 VAL A CA 1
ATOM 1437 C C . VAL A 1 183 ? -2.367 -4.331 -2.151 1.00 95.81 183 VAL A C 1
ATOM 1439 O O . VAL A 1 183 ? -2.903 -4.789 -3.158 1.00 95.81 183 VAL A O 1
ATOM 1442 N N . LEU A 1 184 ? -1.050 -4.166 -2.076 1.00 94.38 184 LEU A N 1
ATOM 1443 C CA . LEU A 1 184 ? -0.171 -4.441 -3.203 1.00 94.38 184 LEU A CA 1
ATOM 1444 C C . LEU A 1 184 ? -0.036 -5.942 -3.498 1.00 94.38 184 LEU A C 1
ATOM 1446 O O . LEU A 1 184 ? 0.092 -6.310 -4.667 1.00 94.38 184 LEU A O 1
ATOM 1450 N N . GLY A 1 185 ? -0.191 -6.806 -2.492 1.00 92.44 185 GLY A N 1
ATOM 1451 C CA . GLY A 1 185 ? -0.329 -8.250 -2.679 1.00 92.44 185 GLY A CA 1
ATOM 1452 C C . GLY A 1 185 ? -1.553 -8.637 -3.520 1.00 92.44 185 GLY A C 1
ATOM 1453 O O . GLY A 1 185 ? -1.465 -9.552 -4.340 1.00 92.44 185 GLY A O 1
ATOM 1454 N N . HIS A 1 186 ? -2.667 -7.898 -3.414 1.00 93.75 186 HIS A N 1
ATOM 1455 C CA . HIS A 1 186 ? -3.835 -8.087 -4.291 1.00 93.75 186 HIS A CA 1
ATOM 1456 C C . HIS A 1 186 ? -3.573 -7.666 -5.742 1.00 93.75 186 HIS A C 1
ATOM 1458 O O . HIS A 1 186 ? -4.185 -8.199 -6.664 1.00 93.75 186 HIS A O 1
ATOM 1464 N N . PHE A 1 187 ? -2.633 -6.746 -5.964 1.00 93.44 187 PHE A N 1
ATOM 1465 C CA . PHE A 1 187 ? -2.182 -6.345 -7.301 1.00 93.44 187 PHE A CA 1
ATOM 1466 C C . PHE A 1 187 ? -1.023 -7.215 -7.817 1.00 93.44 187 PHE A C 1
ATOM 1468 O O . PHE A 1 187 ? -0.435 -6.927 -8.865 1.00 93.44 187 PHE A O 1
ATOM 1475 N N . GLY A 1 188 ? -0.692 -8.289 -7.091 1.00 89.94 188 GLY A N 1
ATOM 1476 C CA . GLY A 1 188 ? 0.394 -9.206 -7.425 1.00 89.94 188 GLY A CA 1
ATOM 1477 C C . GLY A 1 188 ? 1.760 -8.529 -7.422 1.00 89.94 188 GLY A C 1
ATOM 1478 O O . GLY A 1 188 ? 2.609 -8.896 -8.229 1.00 89.94 188 GLY A O 1
ATOM 1479 N N . VAL A 1 189 ? 1.941 -7.495 -6.595 1.00 91.19 189 VAL A N 1
ATOM 1480 C CA . VAL A 1 189 ? 3.217 -6.798 -6.457 1.00 91.19 189 VAL A CA 1
ATOM 1481 C C . VAL A 1 189 ? 4.018 -7.406 -5.329 1.00 91.19 189 VAL A C 1
ATOM 1483 O O . VAL A 1 189 ? 3.555 -7.463 -4.190 1.00 91.19 189 VAL A O 1
ATOM 1486 N N . SER A 1 190 ? 5.269 -7.720 -5.626 1.00 87.81 190 SER A N 1
ATOM 1487 C CA . SER A 1 190 ? 6.247 -8.065 -4.604 1.00 87.81 190 SER A CA 1
ATOM 1488 C C . SER A 1 190 ? 7.539 -7.305 -4.814 1.00 87.81 190 SER A C 1
ATOM 1490 O O . SER A 1 190 ? 7.780 -6.728 -5.875 1.00 87.81 190 SER A O 1
ATOM 1492 N N . SER A 1 191 ? 8.358 -7.293 -3.768 1.00 86.19 191 SER A N 1
ATOM 1493 C CA . SER A 1 191 ? 9.650 -6.624 -3.755 1.00 86.19 191 SER A CA 1
ATOM 1494 C C . SER A 1 191 ? 10.799 -7.627 -3.660 1.00 86.19 191 SER A C 1
ATOM 1496 O O . SER A 1 191 ? 10.715 -8.605 -2.910 1.00 86.19 191 SER A O 1
ATOM 1498 N N . PHE A 1 192 ? 11.904 -7.320 -4.341 1.00 78.38 192 PHE A N 1
ATOM 1499 C CA . PHE A 1 192 ? 13.011 -8.252 -4.543 1.00 78.38 192 PHE A CA 1
ATOM 1500 C C . PHE A 1 192 ? 14.379 -7.761 -4.048 1.00 78.38 192 PHE A C 1
ATOM 1502 O O . PHE A 1 192 ? 15.343 -8.511 -4.179 1.00 78.38 192 PHE A O 1
ATOM 1509 N N . THR A 1 193 ? 14.507 -6.567 -3.453 1.00 76.00 193 THR A N 1
ATOM 1510 C CA . THR A 1 193 ? 15.819 -5.997 -3.058 1.00 76.00 193 THR A CA 1
ATOM 1511 C C . THR A 1 193 ? 15.809 -5.258 -1.724 1.00 76.00 193 THR A C 1
ATOM 1513 O O . THR A 1 193 ? 14.885 -4.503 -1.456 1.00 76.00 193 THR A O 1
ATOM 1516 N N . TYR A 1 194 ? 16.888 -5.405 -0.937 1.00 68.00 194 TYR A N 1
ATOM 1517 C CA . TYR A 1 194 ? 17.065 -4.721 0.357 1.00 68.00 194 TYR A CA 1
ATOM 1518 C C . TYR A 1 194 ? 17.406 -3.237 0.231 1.00 68.00 194 TYR A C 1
ATOM 1520 O O . TYR A 1 194 ? 17.040 -2.449 1.087 1.00 68.00 194 TYR A O 1
ATOM 1528 N N . ASP A 1 195 ? 18.169 -2.822 -0.770 1.00 66.25 195 ASP A N 1
ATOM 1529 C CA . ASP A 1 195 ? 18.679 -1.450 -0.866 1.00 66.25 195 ASP A CA 1
ATOM 1530 C C . ASP A 1 195 ? 17.727 -0.531 -1.641 1.00 66.25 195 ASP A C 1
ATOM 1532 O O . ASP A 1 195 ? 17.607 0.660 -1.347 1.00 66.25 195 ASP A O 1
ATOM 1536 N N . ARG A 1 196 ? 17.036 -1.098 -2.628 1.00 73.00 196 ARG A N 1
ATOM 1537 C CA . ARG A 1 196 ? 16.134 -0.401 -3.544 1.00 73.00 196 ARG A CA 1
ATOM 1538 C C . ARG A 1 196 ? 14.750 -1.026 -3.486 1.00 73.00 196 ARG A C 1
ATOM 1540 O O . ARG A 1 196 ? 14.592 -2.173 -3.097 1.00 73.00 196 ARG A O 1
ATOM 1547 N N . GLY A 1 197 ? 13.725 -0.287 -3.890 1.00 81.00 197 GLY A N 1
ATOM 1548 C CA . GLY A 1 197 ? 12.406 -0.868 -4.103 1.00 81.00 197 GLY A CA 1
ATOM 1549 C C . GLY A 1 197 ? 12.303 -1.436 -5.512 1.00 81.00 197 GLY A C 1
ATOM 1550 O O . GLY A 1 197 ? 11.754 -0.756 -6.373 1.00 81.00 197 GLY A O 1
ATOM 1551 N N . TYR A 1 198 ? 12.876 -2.614 -5.785 1.00 88.31 198 TYR A N 1
ATOM 1552 C CA . TYR A 1 198 ? 12.608 -3.332 -7.038 1.00 88.31 198 TYR A CA 1
ATOM 1553 C C . TYR A 1 198 ? 11.318 -4.107 -6.872 1.00 88.31 198 TYR A C 1
ATOM 1555 O O . TYR A 1 198 ? 11.264 -5.082 -6.126 1.00 88.31 198 TYR A O 1
ATOM 1563 N N . TYR A 1 199 ? 10.293 -3.638 -7.559 1.00 90.00 199 TYR A N 1
ATOM 1564 C CA . TYR A 1 199 ? 8.957 -4.183 -7.531 1.00 90.00 199 TYR A CA 1
ATOM 1565 C C . TYR A 1 199 ? 8.667 -4.896 -8.838 1.00 90.00 199 TYR A C 1
ATOM 1567 O O . TYR A 1 199 ? 9.051 -4.433 -9.913 1.00 90.00 199 TYR A O 1
ATOM 1575 N N . ILE A 1 200 ? 7.953 -6.009 -8.746 1.00 90.06 200 ILE A N 1
ATOM 1576 C CA . ILE A 1 200 ? 7.423 -6.689 -9.918 1.00 90.06 200 ILE A CA 1
ATOM 1577 C C . ILE A 1 200 ? 5.970 -7.043 -9.648 1.00 90.06 200 ILE A C 1
ATOM 1579 O O . ILE A 1 200 ? 5.661 -7.587 -8.592 1.00 90.06 200 ILE A O 1
ATOM 1583 N N . GLY A 1 201 ? 5.084 -6.705 -10.584 1.00 91.06 201 GLY A N 1
ATOM 1584 C CA . GLY A 1 201 ? 3.649 -6.949 -10.455 1.00 91.06 201 GLY A CA 1
ATOM 1585 C C . GLY A 1 201 ? 2.822 -6.231 -11.514 1.00 91.06 201 GLY A C 1
ATOM 1586 O O . GLY A 1 201 ? 3.323 -5.888 -12.586 1.00 91.06 201 GLY A O 1
ATOM 1587 N N . HIS A 1 202 ? 1.540 -5.991 -11.239 1.00 92.62 202 HIS A N 1
ATOM 1588 C CA . HIS A 1 202 ? 0.685 -5.276 -12.187 1.00 92.62 202 HIS A CA 1
ATOM 1589 C C . HIS A 1 202 ? 0.983 -3.772 -12.222 1.00 92.62 202 HIS A C 1
ATOM 1591 O O . HIS A 1 202 ? 1.337 -3.157 -11.216 1.00 92.62 202 HIS A O 1
ATOM 1597 N N . VAL A 1 203 ? 0.733 -3.147 -13.378 1.00 93.50 203 VAL A N 1
ATOM 1598 C CA . VAL A 1 203 ? 0.901 -1.698 -13.608 1.00 93.50 203 VAL A CA 1
ATOM 1599 C C . VAL A 1 203 ? 0.025 -0.861 -12.669 1.00 93.50 203 VAL A C 1
ATOM 1601 O O . VAL A 1 203 ? 0.327 0.287 -12.352 1.00 93.50 203 VAL A O 1
ATOM 1604 N N . VAL A 1 204 ? -1.058 -1.451 -12.170 1.00 95.38 204 VAL A N 1
ATOM 1605 C CA . VAL A 1 204 ? -1.914 -0.844 -11.155 1.00 95.38 204 VAL A CA 1
ATOM 1606 C C . VAL A 1 204 ? -1.159 -0.628 -9.842 1.00 95.38 204 VAL A C 1
ATOM 1608 O O . VAL A 1 204 ? -1.312 0.415 -9.210 1.00 95.38 204 VAL A O 1
ATOM 1611 N N . GLY A 1 205 ? -0.286 -1.563 -9.468 1.00 94.94 205 GLY A N 1
ATOM 1612 C CA . GLY A 1 205 ? 0.597 -1.424 -8.319 1.00 94.94 205 GLY A CA 1
ATOM 1613 C C . GLY A 1 205 ? 1.626 -0.311 -8.495 1.00 94.94 205 GLY A C 1
ATOM 1614 O O . GLY A 1 205 ? 1.801 0.501 -7.590 1.00 94.94 205 GLY A O 1
ATOM 1615 N N . TYR A 1 206 ? 2.220 -0.198 -9.688 1.00 94.94 206 TYR A N 1
ATOM 1616 C CA . TYR A 1 206 ? 3.071 0.942 -10.052 1.00 94.94 206 TYR A CA 1
ATOM 1617 C C . TYR A 1 206 ? 2.328 2.268 -9.836 1.00 94.94 206 TYR A C 1
ATOM 1619 O O . TYR A 1 206 ? 2.842 3.193 -9.201 1.00 94.94 206 TYR A O 1
ATOM 1627 N N . LEU A 1 207 ? 1.096 2.358 -10.347 1.00 96.19 207 LEU A N 1
ATOM 1628 C CA . LEU A 1 207 ? 0.283 3.566 -10.264 1.00 96.19 207 LEU A CA 1
ATOM 1629 C C . LEU A 1 207 ? -0.097 3.896 -8.813 1.00 96.19 207 LEU A C 1
ATOM 1631 O O . LEU A 1 207 ? 0.013 5.052 -8.402 1.00 96.19 207 LEU A O 1
ATOM 1635 N N . PHE A 1 208 ? -0.481 2.882 -8.032 1.00 97.44 208 PHE A N 1
ATOM 1636 C CA . PHE A 1 208 ? -0.744 3.003 -6.599 1.00 97.44 208 PHE A CA 1
ATOM 1637 C C . PHE A 1 208 ? 0.464 3.593 -5.867 1.00 97.44 208 PHE A C 1
ATOM 1639 O O . PHE A 1 208 ? 0.318 4.591 -5.163 1.00 97.44 208 PHE A O 1
ATOM 1646 N N . SER A 1 209 ? 1.661 3.032 -6.070 1.00 95.31 209 SER A N 1
ATOM 1647 C CA . SER A 1 209 ? 2.885 3.506 -5.416 1.00 95.31 209 SER A CA 1
ATOM 1648 C C . SER A 1 209 ? 3.195 4.967 -5.756 1.00 95.31 209 SER A C 1
ATOM 1650 O O . SER A 1 209 ? 3.527 5.748 -4.864 1.00 95.31 209 SER A O 1
ATOM 1652 N N . CYS A 1 210 ? 3.026 5.366 -7.022 1.00 95.50 210 CYS A N 1
ATOM 1653 C CA . CYS A 1 210 ? 3.213 6.756 -7.450 1.00 95.50 210 CYS A CA 1
ATOM 1654 C C . CYS A 1 210 ? 2.226 7.706 -6.757 1.00 95.50 210 CYS A C 1
ATOM 1656 O O . CYS A 1 210 ? 2.627 8.740 -6.218 1.00 95.50 210 CYS A O 1
ATOM 1658 N N . TYR A 1 211 ? 0.933 7.362 -6.744 1.00 97.81 211 TYR A N 1
ATOM 1659 C CA . TYR A 1 211 ? -0.093 8.181 -6.096 1.00 97.81 211 TYR A CA 1
ATOM 1660 C C . TYR A 1 211 ? 0.093 8.266 -4.583 1.00 97.81 211 TYR A C 1
ATOM 1662 O O . TYR A 1 211 ? -0.072 9.345 -4.014 1.00 97.81 211 TYR A O 1
ATOM 1670 N N . PHE A 1 212 ? 0.488 7.165 -3.948 1.00 97.38 212 PHE A N 1
ATOM 1671 C CA . PHE A 1 212 ? 0.790 7.111 -2.524 1.00 97.38 212 PHE A CA 1
ATOM 1672 C C . PHE A 1 212 ? 1.924 8.081 -2.165 1.00 97.38 212 PHE A C 1
ATOM 1674 O O . PHE A 1 212 ? 1.756 8.952 -1.308 1.00 97.38 212 PHE A O 1
ATOM 1681 N N . CYS A 1 213 ? 3.063 7.990 -2.863 1.00 94.94 213 CYS A N 1
ATOM 1682 C CA . CYS A 1 213 ? 4.202 8.869 -2.609 1.00 94.94 213 CYS A CA 1
ATOM 1683 C C . CYS A 1 213 ? 3.880 10.336 -2.926 1.00 94.94 213 CYS A C 1
ATOM 1685 O O . CYS A 1 213 ? 4.249 11.220 -2.150 1.00 94.94 213 CYS A O 1
ATOM 1687 N N . ALA A 1 214 ? 3.147 10.597 -4.015 1.00 95.12 214 ALA A N 1
ATOM 1688 C CA . ALA A 1 214 ? 2.713 11.943 -4.378 1.00 95.12 214 ALA A CA 1
ATOM 1689 C C . ALA A 1 214 ? 1.791 12.565 -3.315 1.00 95.12 214 ALA A C 1
ATOM 1691 O O . ALA A 1 214 ? 1.974 13.727 -2.963 1.00 95.12 214 ALA A O 1
ATOM 1692 N N . HIS A 1 215 ? 0.840 11.803 -2.759 1.00 96.44 215 HIS A N 1
ATOM 1693 C CA . HIS A 1 215 ? -0.071 12.304 -1.723 1.00 96.44 215 HIS A CA 1
ATOM 1694 C C . HIS A 1 215 ? 0.657 12.697 -0.430 1.00 96.44 215 HIS A C 1
ATOM 1696 O O . HIS A 1 215 ? 0.266 13.650 0.239 1.00 96.44 215 HIS A O 1
ATOM 1702 N N . LEU A 1 216 ? 1.729 11.982 -0.084 1.00 94.00 216 LEU A N 1
ATOM 1703 C CA . LEU A 1 216 ? 2.536 12.242 1.114 1.00 94.00 216 LEU A CA 1
ATOM 1704 C C . LEU A 1 216 ? 3.628 13.301 0.913 1.00 94.00 216 LEU A C 1
ATOM 1706 O O . LEU A 1 216 ? 4.394 13.576 1.852 1.00 94.00 216 LEU A O 1
ATOM 1710 N N . SER A 1 217 ? 3.713 13.868 -0.295 1.00 93.44 217 SER A N 1
ATOM 1711 C CA . SER A 1 217 ? 4.798 14.746 -0.739 1.00 93.44 217 SER A CA 1
ATOM 1712 C C . SER A 1 217 ? 6.175 14.132 -0.469 1.00 93.44 217 SER A C 1
ATOM 1714 O O . SER A 1 217 ? 7.082 14.799 0.025 1.00 93.44 217 SER A O 1
ATOM 1716 N N . ILE A 1 218 ? 6.313 12.828 -0.717 1.00 91.25 218 ILE A N 1
ATOM 1717 C CA . ILE A 1 218 ? 7.601 12.135 -0.657 1.00 91.25 218 ILE A CA 1
ATOM 1718 C C . ILE A 1 218 ? 8.296 12.380 -1.988 1.00 91.25 218 ILE A C 1
ATOM 1720 O O . ILE A 1 218 ? 7.697 12.156 -3.032 1.00 91.25 218 ILE A O 1
ATOM 1724 N N . SER A 1 219 ? 9.556 12.801 -1.978 1.00 91.31 219 SER A N 1
ATOM 1725 C CA . SER A 1 219 ? 10.350 12.866 -3.204 1.00 91.31 219 SER A CA 1
ATOM 1726 C C . SER A 1 219 ? 10.749 11.456 -3.641 1.00 91.31 219 SER A C 1
ATOM 1728 O O . SER A 1 219 ? 11.463 10.752 -2.915 1.00 91.31 219 SER A O 1
ATOM 1730 N N . TYR A 1 220 ? 10.297 11.042 -4.826 1.00 91.12 220 TYR A N 1
ATOM 1731 C CA . TYR A 1 220 ? 10.543 9.707 -5.365 1.00 91.12 220 TYR A CA 1
ATOM 1732 C C . TYR A 1 220 ? 10.975 9.738 -6.834 1.00 91.12 220 TYR A C 1
ATOM 1734 O O . TYR A 1 220 ? 10.596 10.630 -7.591 1.00 91.12 220 TYR A O 1
ATOM 1742 N N . GLY A 1 221 ? 11.772 8.747 -7.228 1.00 89.56 221 GLY A N 1
ATOM 1743 C CA . GLY A 1 221 ? 12.081 8.417 -8.614 1.00 89.56 221 GLY A CA 1
ATOM 1744 C C . GLY A 1 221 ? 11.489 7.059 -8.972 1.00 89.56 221 GLY A C 1
ATOM 1745 O O . GLY A 1 221 ? 11.482 6.150 -8.138 1.00 89.56 221 GLY A O 1
ATOM 1746 N N . VAL A 1 222 ? 10.993 6.919 -10.203 1.00 89.88 222 VAL A N 1
ATOM 1747 C CA . VAL A 1 222 ? 10.514 5.634 -10.726 1.00 89.88 222 VAL A CA 1
ATOM 1748 C C . VAL A 1 222 ? 11.125 5.365 -12.088 1.00 89.88 222 VAL A C 1
ATOM 1750 O O . VAL A 1 222 ? 11.159 6.250 -12.941 1.00 89.88 222 VAL A O 1
ATOM 1753 N N . ALA A 1 223 ? 11.595 4.141 -12.287 1.00 90.38 223 ALA A N 1
ATOM 1754 C CA . ALA A 1 223 ? 12.135 3.673 -13.554 1.00 90.38 223 ALA A CA 1
ATOM 1755 C C . ALA A 1 223 ? 11.611 2.268 -13.850 1.00 90.38 223 ALA A C 1
ATOM 1757 O O . ALA A 1 223 ? 11.419 1.468 -12.935 1.00 90.38 223 ALA A O 1
ATOM 1758 N N . ALA A 1 224 ? 11.376 1.956 -15.122 1.00 89.94 224 ALA A N 1
ATOM 1759 C CA . ALA A 1 224 ? 11.072 0.588 -15.520 1.00 89.94 224 ALA A CA 1
ATOM 1760 C C . ALA A 1 224 ? 12.333 -0.285 -15.383 1.00 89.94 224 ALA A C 1
ATOM 1762 O O . ALA A 1 224 ? 13.449 0.197 -15.598 1.00 89.94 224 ALA A O 1
ATOM 1763 N N . LEU A 1 225 ? 12.170 -1.549 -14.985 1.00 87.62 225 LEU A N 1
ATOM 1764 C CA . LEU A 1 225 ? 13.298 -2.474 -14.886 1.00 87.62 225 LEU A CA 1
ATOM 1765 C C . LEU A 1 225 ? 13.675 -2.984 -16.280 1.00 87.62 225 LEU A C 1
ATOM 1767 O O . LEU A 1 225 ? 12.842 -3.551 -16.992 1.00 87.62 225 LEU A O 1
ATOM 1771 N N . GLY A 1 226 ? 14.955 -2.807 -16.621 1.00 75.25 226 GLY A N 1
ATOM 1772 C CA . GLY A 1 226 ? 15.595 -3.387 -17.803 1.00 75.25 226 GLY A CA 1
ATOM 1773 C C . GLY A 1 226 ? 15.737 -4.911 -17.706 1.00 75.25 226 GLY A C 1
ATOM 1774 O O . GLY A 1 226 ? 14.961 -5.563 -16.998 1.00 75.25 226 GLY A O 1
ATOM 1775 N N . GLN A 1 227 ? 16.667 -5.491 -18.477 1.00 69.69 227 GLN A N 1
ATOM 1776 C CA . GLN A 1 227 ? 16.845 -6.952 -18.599 1.00 69.69 227 GLN A CA 1
ATOM 1777 C C . GLN A 1 227 ? 16.855 -7.666 -17.239 1.00 69.69 227 GLN A C 1
ATOM 1779 O O . GLN A 1 227 ? 17.312 -7.079 -16.265 1.00 69.69 227 GLN A O 1
ATOM 1784 N N . GLN A 1 228 ? 16.349 -8.909 -17.215 1.00 66.75 228 GLN A N 1
ATOM 1785 C CA . GLN A 1 228 ? 16.084 -9.759 -16.039 1.00 66.75 228 GLN A CA 1
ATOM 1786 C C . GLN A 1 228 ? 17.042 -9.519 -14.857 1.00 66.75 228 GLN A C 1
ATOM 1788 O O . GLN A 1 228 ? 18.083 -10.154 -14.725 1.00 66.75 228 GLN A O 1
ATOM 1793 N N . VAL A 1 229 ? 16.659 -8.580 -13.988 1.00 69.56 229 VAL A N 1
ATOM 1794 C CA . VAL A 1 229 ? 17.390 -8.200 -12.771 1.00 69.56 229 VAL A CA 1
ATOM 1795 C C . VAL A 1 229 ? 17.141 -9.227 -11.664 1.00 69.56 229 VAL A C 1
ATOM 1797 O O . VAL A 1 229 ? 17.960 -9.387 -10.764 1.00 69.56 229 VAL A O 1
ATOM 1800 N N . VAL A 1 230 ? 16.005 -9.924 -11.735 1.00 71.19 230 VAL A N 1
ATOM 1801 C CA . VAL A 1 230 ? 15.602 -10.986 -10.813 1.00 71.19 230 VAL A CA 1
ATOM 1802 C C . VAL A 1 230 ? 15.597 -12.301 -11.589 1.00 71.19 230 VAL A C 1
ATOM 1804 O O . VAL A 1 230 ? 14.837 -12.441 -12.547 1.00 71.19 230 VAL A O 1
ATOM 1807 N N . ALA A 1 231 ? 16.475 -13.226 -11.199 1.00 69.75 231 ALA A N 1
ATOM 1808 C CA . ALA A 1 231 ? 16.527 -14.576 -11.754 1.00 69.75 231 ALA A CA 1
ATOM 1809 C C . ALA A 1 231 ? 15.287 -15.388 -11.342 1.00 69.75 231 ALA A C 1
ATOM 1811 O O . ALA A 1 231 ? 14.674 -15.103 -10.313 1.00 69.75 231 ALA A O 1
ATOM 1812 N N . ASP A 1 232 ? 14.936 -16.391 -12.149 1.00 71.31 232 ASP A N 1
ATOM 1813 C CA . ASP A 1 232 ? 13.867 -17.360 -11.862 1.00 71.31 232 ASP A CA 1
ATOM 1814 C C . ASP A 1 232 ? 12.469 -16.745 -11.653 1.00 71.31 232 ASP A C 1
ATOM 1816 O O . ASP A 1 232 ? 11.608 -17.333 -10.998 1.00 71.31 232 ASP A O 1
ATOM 1820 N N . TYR A 1 233 ? 12.222 -15.563 -12.232 1.00 72.56 233 TYR A N 1
ATOM 1821 C CA . TYR A 1 233 ? 10.909 -14.926 -12.227 1.00 72.56 233 TYR A CA 1
ATOM 1822 C C . TYR A 1 233 ? 10.508 -14.409 -13.610 1.00 72.56 233 TYR A C 1
ATOM 1824 O O . TYR A 1 233 ? 11.208 -13.599 -14.225 1.00 72.56 233 TYR A O 1
ATOM 1832 N N . ASP A 1 234 ? 9.331 -14.830 -14.069 1.00 75.56 234 ASP A N 1
ATOM 1833 C CA . ASP A 1 234 ? 8.776 -14.403 -15.347 1.00 75.56 234 ASP A CA 1
ATOM 1834 C C . ASP A 1 234 ? 8.116 -13.027 -15.216 1.00 75.56 234 ASP A C 1
ATOM 1836 O O . ASP A 1 234 ? 7.019 -12.866 -14.671 1.00 75.56 234 ASP A O 1
ATOM 1840 N N . TYR A 1 235 ? 8.788 -12.011 -15.754 1.00 84.44 235 TYR A N 1
ATOM 1841 C CA . TYR A 1 235 ? 8.238 -10.669 -15.879 1.00 84.44 235 TYR A CA 1
ATOM 1842 C C . TYR A 1 235 ? 8.611 -10.015 -17.200 1.00 84.44 235 TYR A C 1
ATOM 1844 O O . TYR A 1 235 ? 9.674 -10.255 -17.776 1.00 84.44 235 TYR A O 1
ATOM 1852 N N . ALA A 1 236 ? 7.734 -9.131 -17.658 1.00 84.19 236 ALA A N 1
ATOM 1853 C CA . ALA A 1 236 ? 8.013 -8.256 -18.773 1.00 84.19 236 ALA A CA 1
ATOM 1854 C C . ALA A 1 236 ? 9.066 -7.227 -18.339 1.00 84.19 236 ALA A C 1
ATOM 1856 O O . ALA A 1 236 ? 8.784 -6.286 -17.587 1.00 84.19 236 ALA A O 1
ATOM 1857 N N . SER A 1 237 ? 10.293 -7.417 -18.820 1.00 81.69 237 SER A N 1
ATOM 1858 C CA . SER A 1 237 ? 11.309 -6.371 -18.838 1.00 81.69 237 SER A CA 1
ATOM 1859 C C . SER A 1 237 ? 10.865 -5.301 -19.831 1.00 81.69 237 SER A C 1
ATOM 1861 O O . SER A 1 237 ? 10.692 -5.579 -21.019 1.00 81.69 237 SER A O 1
ATOM 1863 N N . LEU A 1 238 ? 10.602 -4.094 -19.336 1.00 83.62 238 LEU A N 1
ATOM 1864 C CA . LEU A 1 238 ? 10.020 -3.019 -20.131 1.00 83.62 238 LEU A CA 1
ATOM 1865 C C . LEU A 1 238 ? 10.928 -1.801 -20.095 1.00 83.62 238 LEU A C 1
ATOM 1867 O O . LEU A 1 238 ? 11.417 -1.393 -19.047 1.00 83.62 238 LEU A O 1
ATOM 1871 N N . GLU A 1 239 ? 11.079 -1.156 -21.244 1.00 87.19 239 GLU A N 1
ATOM 1872 C CA . GLU A 1 239 ? 11.630 0.192 -21.290 1.00 87.19 239 GLU A CA 1
ATOM 1873 C C . GLU A 1 239 ? 10.593 1.218 -20.812 1.00 87.19 239 GLU A C 1
ATOM 1875 O O . GLU A 1 239 ? 9.378 1.012 -20.923 1.00 87.19 239 GLU A O 1
ATOM 1880 N N . THR A 1 240 ? 11.063 2.382 -20.357 1.00 88.75 240 THR A N 1
ATOM 1881 C CA . THR A 1 240 ? 10.212 3.480 -19.871 1.00 88.75 240 THR A CA 1
ATOM 1882 C C . THR A 1 240 ? 9.048 3.835 -20.814 1.00 88.75 240 THR A C 1
ATOM 1884 O O . THR A 1 240 ? 7.923 3.956 -20.322 1.00 88.75 240 THR A O 1
ATOM 1887 N N . PRO A 1 241 ? 9.220 3.942 -22.152 1.00 90.25 241 PRO A N 1
ATOM 1888 C CA . PRO A 1 241 ? 8.102 4.242 -23.052 1.00 90.25 241 PRO A CA 1
ATOM 1889 C C . PRO A 1 241 ? 6.994 3.180 -23.037 1.00 90.25 241 PRO A C 1
ATOM 1891 O O . PRO A 1 241 ? 5.817 3.512 -23.178 1.00 90.25 241 PRO A O 1
ATOM 1894 N N . HIS A 1 242 ? 7.341 1.906 -22.840 1.00 88.81 242 HIS A N 1
ATOM 1895 C CA . HIS A 1 242 ? 6.364 0.819 -22.775 1.00 88.81 242 HIS A CA 1
ATOM 1896 C C . HIS A 1 242 ? 5.557 0.871 -21.476 1.00 88.81 242 HIS A C 1
ATOM 1898 O O . HIS A 1 242 ? 4.336 0.725 -21.517 1.00 88.81 242 HIS A O 1
ATOM 1904 N N . MET A 1 243 ? 6.205 1.184 -20.350 1.00 89.94 243 MET A N 1
ATOM 1905 C CA . MET A 1 243 ? 5.507 1.433 -19.084 1.00 89.94 243 MET A CA 1
ATOM 1906 C C . MET A 1 243 ? 4.507 2.594 -19.214 1.00 89.94 243 MET A C 1
ATOM 1908 O O . MET A 1 243 ? 3.364 2.489 -18.772 1.00 89.94 243 MET A O 1
ATOM 1912 N N . VAL A 1 244 ? 4.897 3.682 -19.893 1.00 90.81 244 VAL A N 1
ATOM 1913 C CA . VAL A 1 244 ? 3.999 4.819 -20.165 1.00 90.81 244 VAL A CA 1
ATOM 1914 C C . VAL A 1 244 ? 2.781 4.387 -20.984 1.00 90.81 244 VAL A C 1
ATOM 1916 O O . VAL A 1 244 ? 1.664 4.778 -20.650 1.00 90.81 244 VAL A O 1
ATOM 1919 N N . ARG A 1 245 ? 2.956 3.553 -22.016 1.00 91.69 245 ARG A N 1
ATOM 1920 C CA . ARG A 1 245 ? 1.831 3.039 -22.817 1.00 91.69 245 ARG A CA 1
ATOM 1921 C C . ARG A 1 245 ? 0.878 2.169 -21.997 1.00 91.69 245 ARG A C 1
ATOM 1923 O O . ARG A 1 245 ? -0.330 2.333 -22.136 1.00 91.69 245 ARG A O 1
ATOM 1930 N N . LEU A 1 246 ? 1.391 1.299 -21.122 1.00 90.69 246 LEU A N 1
ATOM 1931 C CA . LEU A 1 246 ? 0.547 0.506 -20.215 1.00 90.69 246 LEU A CA 1
ATOM 1932 C C . LEU A 1 246 ? -0.290 1.412 -19.303 1.00 90.69 246 LEU A C 1
ATOM 1934 O O . LEU A 1 246 ? -1.498 1.228 -19.173 1.00 90.69 246 LEU A O 1
ATOM 1938 N N . LEU A 1 247 ? 0.330 2.451 -18.737 1.00 91.94 247 LEU A N 1
ATOM 1939 C CA . LEU A 1 247 ? -0.370 3.442 -17.918 1.00 91.94 247 LEU A CA 1
ATOM 1940 C C . LEU A 1 247 ? -1.404 4.236 -18.719 1.00 91.94 247 LEU A C 1
ATOM 1942 O O . LEU A 1 247 ? -2.475 4.545 -18.202 1.00 91.94 247 LEU A O 1
ATOM 1946 N N . GLN A 1 248 ? -1.115 4.585 -19.971 1.00 91.94 248 GLN A N 1
ATOM 1947 C CA . GLN A 1 248 ? -2.071 5.261 -20.849 1.00 91.94 248 GLN A CA 1
ATOM 1948 C C . GLN A 1 248 ? -3.263 4.360 -21.187 1.00 91.94 248 GLN A C 1
ATOM 1950 O O . GLN A 1 248 ? -4.387 4.854 -21.181 1.00 91.94 248 GLN A O 1
ATOM 1955 N N . GLY A 1 249 ? -3.025 3.061 -21.389 1.00 89.94 249 GLY A N 1
ATOM 1956 C CA . GLY A 1 249 ? -4.055 2.060 -21.674 1.00 89.94 249 GLY A CA 1
ATOM 1957 C C . GLY A 1 249 ? -4.982 1.733 -20.499 1.00 89.94 249 GLY A C 1
ATOM 1958 O O . GLY A 1 249 ? -6.075 1.222 -20.724 1.00 89.94 249 GLY A O 1
ATOM 1959 N N . LEU A 1 250 ? -4.595 2.050 -19.258 1.00 91.50 250 LEU A N 1
ATOM 1960 C CA . LEU A 1 250 ? -5.495 1.933 -18.109 1.00 91.50 250 LEU A CA 1
ATOM 1961 C C . LEU A 1 250 ? -6.681 2.897 -18.230 1.00 91.50 250 LEU A C 1
ATOM 1963 O O . LEU A 1 250 ? -6.500 4.109 -18.403 1.00 91.50 250 LEU A O 1
ATOM 1967 N N . ASP A 1 251 ? -7.883 2.365 -18.026 1.00 90.44 251 ASP A N 1
ATOM 1968 C CA . ASP A 1 251 ? -9.115 3.144 -18.015 1.00 90.44 251 ASP A CA 1
ATOM 1969 C C . ASP A 1 251 ? -9.106 4.237 -16.924 1.00 90.44 251 ASP A C 1
ATOM 1971 O O . ASP A 1 251 ? -8.543 4.087 -15.832 1.00 90.44 251 ASP A O 1
ATOM 1975 N N . GLY A 1 252 ? -9.753 5.363 -17.226 1.00 93.00 252 GLY A N 1
ATOM 1976 C CA . GLY A 1 252 ? -9.898 6.497 -16.324 1.00 93.00 252 GLY A CA 1
ATOM 1977 C C . GLY A 1 252 ? -10.660 6.153 -15.044 1.00 93.00 252 GLY A C 1
ATOM 1978 O O . GLY A 1 252 ? -10.353 6.726 -13.998 1.00 93.00 252 GLY A O 1
ATOM 1979 N N . TYR A 1 253 ? -11.615 5.217 -15.087 1.00 94.44 253 TYR A N 1
ATOM 1980 C CA . TYR A 1 253 ? -12.294 4.738 -13.880 1.00 94.44 253 TYR A CA 1
ATOM 1981 C C . TYR A 1 253 ? -11.330 3.979 -12.965 1.00 94.44 253 TYR A C 1
ATOM 1983 O O . TYR A 1 253 ? -11.186 4.339 -11.795 1.00 94.44 253 TYR A O 1
ATOM 1991 N N . CYS A 1 254 ? -10.591 3.011 -13.518 1.00 94.00 254 CYS A N 1
ATOM 1992 C CA . CYS A 1 254 ? -9.575 2.255 -12.788 1.00 94.00 254 CYS A CA 1
ATOM 1993 C C . CYS A 1 254 ? -8.545 3.196 -12.134 1.00 94.00 254 CYS A C 1
ATOM 1995 O O . CYS A 1 254 ? -8.329 3.134 -10.925 1.00 94.00 254 CYS A O 1
ATOM 1997 N N . LYS A 1 255 ? -8.011 4.177 -12.877 1.00 96.00 255 LYS A N 1
ATOM 1998 C CA . LYS A 1 255 ? -7.096 5.204 -12.333 1.00 96.00 255 LYS A CA 1
ATOM 1999 C C . LYS A 1 255 ? -7.677 5.956 -11.132 1.00 96.00 255 LYS A C 1
ATOM 2001 O O . LYS A 1 255 ? -6.974 6.156 -10.142 1.00 96.00 255 LYS A O 1
ATOM 2006 N N . LYS A 1 256 ? -8.954 6.357 -11.191 1.00 96.88 256 LYS A N 1
ATOM 2007 C CA . LYS A 1 256 ? -9.638 7.043 -10.079 1.00 96.88 256 LYS A CA 1
ATOM 2008 C C . LYS A 1 256 ? -9.748 6.149 -8.846 1.00 96.88 256 LYS A C 1
ATOM 2010 O O . LYS A 1 256 ? -9.485 6.625 -7.745 1.00 96.88 256 LYS A O 1
ATOM 2015 N N . ARG A 1 257 ? -10.101 4.872 -9.017 1.00 97.62 257 ARG A N 1
ATOM 2016 C CA . ARG A 1 257 ? -10.185 3.906 -7.909 1.00 97.62 257 ARG A CA 1
ATOM 2017 C C . ARG A 1 257 ? -8.831 3.661 -7.259 1.00 97.62 257 ARG A C 1
ATOM 2019 O O . ARG A 1 257 ? -8.719 3.728 -6.039 1.00 97.62 257 ARG A O 1
ATOM 2026 N N . VAL A 1 258 ? -7.790 3.487 -8.069 1.00 97.88 258 VAL A N 1
ATOM 2027 C CA . VAL A 1 258 ? -6.410 3.330 -7.589 1.00 97.88 258 VAL A CA 1
ATOM 2028 C C . VAL A 1 258 ? -5.956 4.567 -6.818 1.00 97.88 258 VAL A C 1
ATOM 2030 O O . VAL A 1 258 ? -5.355 4.439 -5.755 1.00 97.88 258 VAL A O 1
ATOM 2033 N N . TYR A 1 259 ? -6.291 5.767 -7.303 1.00 98.06 259 TYR A N 1
ATOM 2034 C CA . TYR A 1 259 ? -6.010 7.014 -6.594 1.00 98.06 259 TYR A CA 1
ATOM 2035 C C . TYR A 1 259 ? -6.739 7.098 -5.246 1.00 98.06 259 TYR A C 1
ATOM 2037 O O . TYR A 1 259 ? -6.111 7.404 -4.236 1.00 98.06 259 TYR A O 1
ATOM 2045 N N . GLN A 1 260 ? -8.042 6.796 -5.206 1.00 97.75 260 GLN A N 1
ATOM 2046 C CA . GLN A 1 260 ? -8.823 6.775 -3.961 1.00 97.75 260 GLN A CA 1
ATOM 2047 C C . GLN A 1 260 ? -8.197 5.831 -2.932 1.00 97.75 260 GLN A C 1
ATOM 2049 O O . GLN A 1 260 ? -7.982 6.224 -1.784 1.00 97.75 260 GLN A O 1
ATOM 2054 N N . LEU A 1 261 ? -7.846 4.618 -3.362 1.00 98.19 261 LEU A N 1
ATOM 2055 C CA . LEU A 1 261 ? -7.207 3.628 -2.507 1.00 98.19 261 LEU A CA 1
ATOM 2056 C C . LEU A 1 261 ? -5.840 4.102 -2.002 1.00 98.19 261 LEU A C 1
ATOM 2058 O O . LEU A 1 261 ? -5.563 4.008 -0.807 1.00 98.19 261 LEU A O 1
ATOM 2062 N N . ALA A 1 262 ? -5.012 4.665 -2.885 1.00 98.06 262 ALA A N 1
ATOM 2063 C CA . ALA A 1 262 ? -3.707 5.209 -2.524 1.00 98.06 262 ALA A CA 1
ATOM 2064 C C . ALA A 1 262 ? -3.819 6.348 -1.504 1.00 98.06 262 ALA A C 1
ATOM 2066 O O . ALA A 1 262 ? -3.028 6.399 -0.568 1.00 98.06 262 ALA A O 1
ATOM 2067 N N . VAL A 1 263 ? -4.818 7.228 -1.631 1.00 97.56 263 VAL A N 1
ATOM 2068 C CA . VAL A 1 263 ? -5.071 8.311 -0.666 1.00 97.56 263 VAL A CA 1
ATOM 2069 C C . VAL A 1 263 ? -5.489 7.762 0.698 1.00 97.56 263 VAL A C 1
ATOM 2071 O O . VAL A 1 263 ? -4.973 8.230 1.713 1.00 97.56 263 VAL A O 1
ATOM 2074 N N . ILE A 1 264 ? -6.387 6.772 0.746 1.00 97.31 264 ILE A N 1
ATOM 2075 C CA . ILE A 1 264 ? -6.790 6.128 2.008 1.00 97.31 264 ILE A CA 1
ATOM 2076 C C . ILE A 1 264 ? -5.563 5.513 2.688 1.00 97.31 264 ILE A C 1
ATOM 2078 O O . ILE A 1 264 ? -5.269 5.835 3.840 1.00 97.31 264 ILE A O 1
ATOM 2082 N N . CYS A 1 265 ? -4.796 4.704 1.955 1.00 97.62 265 CYS A N 1
ATOM 2083 C CA . CYS A 1 265 ? -3.615 4.034 2.493 1.00 97.62 265 CYS A CA 1
ATOM 2084 C C . CYS A 1 265 ? -2.529 5.032 2.916 1.00 97.62 265 CYS A C 1
ATOM 2086 O O . CYS A 1 265 ? -1.922 4.877 3.971 1.00 97.62 265 CYS A O 1
ATOM 2088 N N . ALA A 1 266 ? -2.321 6.103 2.148 1.00 96.81 266 ALA A N 1
ATOM 2089 C CA . ALA A 1 266 ? -1.380 7.161 2.490 1.00 96.81 266 ALA A CA 1
ATOM 2090 C C . ALA A 1 266 ? -1.771 7.877 3.788 1.00 96.81 266 ALA A C 1
ATOM 2092 O O . ALA A 1 266 ? -0.921 8.071 4.655 1.00 96.81 266 ALA A O 1
ATOM 2093 N N . ARG A 1 267 ? -3.051 8.219 3.972 1.00 95.38 267 ARG A N 1
ATOM 2094 C CA . ARG A 1 267 ? -3.534 8.876 5.199 1.00 95.38 267 ARG A CA 1
ATOM 2095 C C . ARG A 1 267 ? -3.362 8.018 6.448 1.00 95.38 267 ARG A C 1
ATOM 2097 O O . ARG A 1 267 ? -3.098 8.586 7.508 1.00 95.38 267 ARG A O 1
ATOM 2104 N N . LEU A 1 268 ? -3.526 6.702 6.305 1.00 95.81 268 LEU A N 1
ATOM 2105 C CA . LEU A 1 268 ? -3.373 5.718 7.379 1.00 95.81 268 LEU A CA 1
ATOM 2106 C C . LEU A 1 268 ? -1.922 5.249 7.572 1.00 95.81 268 LEU A C 1
ATOM 2108 O O . LEU A 1 268 ? -1.621 4.636 8.588 1.00 95.81 268 LEU A O 1
ATOM 2112 N N . SER A 1 269 ? -1.028 5.529 6.620 1.00 94.88 269 SER A N 1
ATOM 2113 C CA . SER A 1 269 ? 0.341 5.006 6.611 1.00 94.88 269 SER A CA 1
ATOM 2114 C C . SER A 1 269 ? 1.139 5.349 7.872 1.00 94.88 269 SER A C 1
ATOM 2116 O O . SER A 1 269 ? 0.995 6.430 8.449 1.00 94.88 269 SER A O 1
ATOM 2118 N N . VAL A 1 270 ? 2.077 4.466 8.231 1.00 92.31 270 VAL A N 1
ATOM 2119 C CA . VAL A 1 270 ? 3.060 4.706 9.303 1.00 92.31 270 VAL A CA 1
ATOM 2120 C C . VAL A 1 270 ? 3.785 6.031 9.069 1.00 92.31 270 VAL A C 1
ATOM 2122 O O . VAL A 1 270 ? 3.902 6.838 9.981 1.00 92.31 270 VAL A O 1
ATOM 2125 N N . PHE A 1 271 ? 4.164 6.317 7.820 1.00 91.25 271 PHE A N 1
ATOM 2126 C CA . PHE A 1 271 ? 4.827 7.566 7.450 1.00 91.25 271 PHE A CA 1
ATOM 2127 C C . PHE A 1 271 ? 3.986 8.817 7.761 1.00 91.25 271 PHE A C 1
ATOM 2129 O O . PHE A 1 271 ? 4.517 9.825 8.229 1.00 91.25 271 PHE A O 1
ATOM 2136 N N . ALA A 1 272 ? 2.676 8.781 7.499 1.00 92.19 272 ALA A N 1
ATOM 2137 C CA . ALA A 1 272 ? 1.789 9.894 7.828 1.00 92.19 272 ALA A CA 1
ATOM 2138 C C . ALA A 1 272 ? 1.627 10.059 9.343 1.00 92.19 272 ALA A C 1
ATOM 2140 O O . ALA A 1 272 ? 1.611 11.191 9.828 1.00 92.19 272 ALA A O 1
ATOM 2141 N N . SER A 1 273 ? 1.530 8.954 10.082 1.00 91.50 273 SER A N 1
ATOM 2142 C CA . SER A 1 273 ? 1.486 8.962 11.546 1.00 91.50 273 SER A CA 1
ATOM 2143 C C . SER A 1 273 ? 2.780 9.516 12.148 1.00 91.50 273 SER A C 1
ATOM 2145 O O . SER A 1 273 ? 2.719 10.391 13.005 1.00 91.50 273 SER A O 1
ATOM 2147 N N . ASP A 1 274 ? 3.945 9.125 11.629 1.00 90.31 274 ASP A N 1
ATOM 2148 C CA . ASP A 1 274 ? 5.241 9.656 12.064 1.00 90.31 274 ASP A CA 1
ATOM 2149 C C . ASP A 1 274 ? 5.332 11.168 11.848 1.00 90.31 274 ASP A C 1
ATOM 2151 O O . ASP A 1 274 ? 5.707 11.899 12.760 1.00 90.31 274 ASP A O 1
ATOM 2155 N N . LYS A 1 275 ? 4.902 11.669 10.680 1.00 90.06 275 LYS A N 1
ATOM 2156 C CA . LYS A 1 275 ? 4.839 13.117 10.417 1.00 90.06 275 LYS A CA 1
ATOM 2157 C C . LYS A 1 275 ? 3.904 13.857 11.381 1.00 90.06 275 LYS A C 1
ATOM 2159 O O . LYS A 1 275 ? 4.135 15.028 11.672 1.00 90.06 275 LYS A O 1
ATOM 2164 N N . ARG A 1 276 ? 2.825 13.223 11.852 1.00 90.00 276 ARG A N 1
ATOM 2165 C CA . ARG A 1 276 ? 1.922 13.812 12.861 1.00 90.00 276 ARG A CA 1
ATOM 2166 C C . ARG A 1 276 ? 2.591 13.876 14.229 1.00 90.00 276 ARG A C 1
ATOM 2168 O O . ARG A 1 276 ? 2.558 14.929 14.857 1.00 90.00 276 ARG A O 1
ATOM 2175 N N . ILE A 1 277 ? 3.241 12.791 14.645 1.00 89.88 277 ILE A N 1
ATOM 2176 C CA . ILE A 1 277 ? 4.006 12.735 15.897 1.00 89.88 277 ILE A CA 1
ATOM 2177 C C . ILE A 1 277 ? 5.140 13.771 15.875 1.00 89.88 277 ILE A C 1
ATOM 2179 O O . ILE A 1 277 ? 5.317 14.510 16.836 1.00 89.88 277 ILE A O 1
ATOM 2183 N N . GLU A 1 278 ? 5.859 13.901 14.760 1.00 90.12 278 GLU A N 1
ATOM 2184 C CA . GLU A 1 278 ? 6.903 14.916 14.585 1.00 90.12 278 GLU A CA 1
ATOM 2185 C C . GLU A 1 278 ? 6.351 16.341 14.751 1.00 90.12 278 GLU A C 1
ATOM 2187 O O . GLU A 1 278 ? 6.941 17.161 15.451 1.00 90.12 278 GLU A O 1
ATOM 2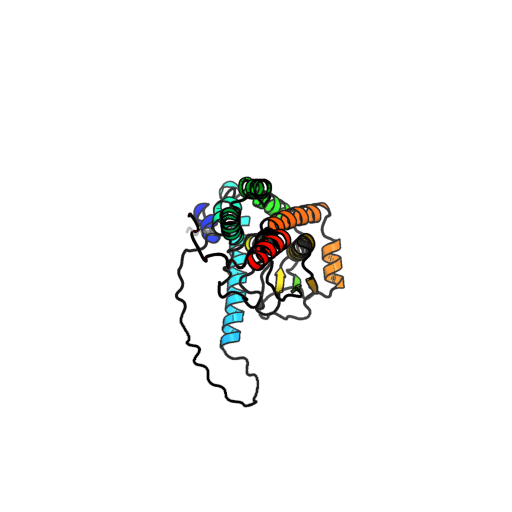192 N N . ARG A 1 279 ? 5.180 16.641 14.173 1.00 88.94 279 ARG A N 1
ATOM 2193 C CA . ARG A 1 279 ? 4.517 17.942 14.368 1.00 88.94 279 ARG A CA 1
ATOM 2194 C C . ARG A 1 279 ? 4.122 18.186 15.820 1.00 88.94 279 ARG A C 1
ATOM 2196 O O . ARG A 1 279 ? 4.244 19.315 16.280 1.00 88.94 279 ARG A O 1
ATOM 2203 N N . MET A 1 280 ? 3.662 17.154 16.522 1.00 87.62 280 MET A N 1
ATOM 2204 C CA . MET A 1 280 ? 3.336 17.234 17.945 1.00 87.62 280 MET A CA 1
ATOM 2205 C C . MET A 1 280 ? 4.585 17.541 18.776 1.00 87.62 280 MET A C 1
ATOM 2207 O O . MET A 1 280 ? 4.551 18.443 19.604 1.00 87.62 280 MET A O 1
ATOM 2211 N N . LEU A 1 281 ? 5.706 16.871 18.494 1.00 87.50 281 LEU A N 1
ATOM 2212 C CA . LEU A 1 281 ? 6.991 17.159 19.131 1.00 87.50 281 LEU A CA 1
ATOM 2213 C C . LEU A 1 281 ? 7.419 18.616 18.901 1.00 87.50 281 LEU A C 1
ATOM 2215 O O . LEU A 1 281 ? 7.806 19.301 19.842 1.00 87.50 281 LEU A O 1
ATOM 2219 N N . ILE A 1 282 ? 7.325 19.104 17.661 1.00 86.88 282 ILE A N 1
ATOM 2220 C CA . ILE A 1 282 ? 7.649 20.499 17.329 1.00 86.88 282 ILE A CA 1
ATOM 2221 C C . ILE A 1 282 ? 6.731 21.468 18.082 1.00 86.88 282 ILE A C 1
ATOM 2223 O O . ILE A 1 282 ? 7.204 22.489 18.575 1.00 86.88 282 ILE A O 1
ATOM 2227 N N . ALA A 1 283 ? 5.434 21.165 18.168 1.00 85.88 283 ALA A N 1
ATOM 2228 C CA . ALA A 1 283 ? 4.480 21.980 18.910 1.00 85.88 283 ALA A CA 1
ATOM 2229 C C . ALA A 1 283 ? 4.839 22.040 20.400 1.00 85.88 283 ALA A C 1
ATOM 2231 O O . ALA A 1 283 ? 4.926 23.135 20.938 1.00 85.88 283 ALA A O 1
ATOM 2232 N N . GLU A 1 284 ? 5.145 20.904 21.029 1.00 83.06 284 GLU A N 1
ATOM 2233 C CA . GLU A 1 284 ? 5.514 20.846 22.449 1.00 83.06 284 GLU A CA 1
ATOM 2234 C C . GLU A 1 284 ? 6.824 21.597 22.739 1.00 83.06 284 GLU A C 1
ATOM 2236 O O . GLU A 1 284 ? 6.929 22.330 23.718 1.00 83.06 284 GLU A O 1
ATOM 2241 N N . VAL A 1 285 ? 7.818 21.493 21.848 1.00 82.81 285 VAL A N 1
ATOM 2242 C CA . VAL A 1 285 ? 9.076 22.257 21.960 1.00 82.81 285 VAL A CA 1
ATOM 2243 C C . VAL A 1 285 ? 8.845 23.766 21.804 1.00 82.81 285 VAL A C 1
ATOM 2245 O O . VAL A 1 285 ? 9.563 24.570 22.403 1.00 82.81 285 VAL A O 1
ATOM 2248 N N . ASN A 1 286 ? 7.868 24.164 20.987 1.00 81.94 286 ASN A N 1
ATOM 2249 C CA . ASN A 1 286 ? 7.546 25.567 20.730 1.00 81.94 286 ASN A CA 1
ATOM 2250 C C . ASN A 1 286 ? 6.553 26.170 21.733 1.00 81.94 286 ASN A C 1
ATOM 2252 O O . ASN A 1 286 ? 6.466 27.393 21.802 1.00 81.94 286 ASN A O 1
ATOM 2256 N N . ASP A 1 287 ? 5.836 25.347 22.501 1.00 74.25 287 ASP A N 1
ATOM 2257 C CA . ASP A 1 287 ? 4.907 25.781 23.556 1.00 74.25 287 ASP A CA 1
ATOM 2258 C C . ASP A 1 287 ? 5.639 26.472 24.721 1.00 74.25 287 ASP A C 1
ATOM 2260 O O . ASP A 1 287 ? 5.076 27.274 25.463 1.00 74.25 287 ASP A O 1
ATOM 2264 N N . PHE A 1 288 ? 6.944 26.223 24.848 1.00 69.31 288 PHE A N 1
ATOM 2265 C CA . PHE A 1 288 ? 7.800 26.929 25.788 1.00 69.31 288 PHE A CA 1
ATOM 2266 C C . PHE A 1 288 ? 8.015 28.389 25.353 1.00 69.31 288 PHE A C 1
ATOM 2268 O O . PHE A 1 288 ? 8.818 28.678 24.457 1.00 69.31 288 PHE A O 1
ATOM 2275 N N . ASP A 1 289 ? 7.333 29.330 26.019 1.00 72.88 289 ASP A N 1
ATOM 2276 C CA . ASP A 1 289 ? 7.516 30.768 25.794 1.00 72.88 289 ASP A CA 1
ATOM 2277 C C . ASP A 1 289 ? 8.879 31.244 26.320 1.00 72.88 289 ASP A C 1
ATOM 2279 O O . ASP A 1 289 ? 9.050 31.717 27.449 1.00 72.88 289 ASP A O 1
ATOM 2283 N N . LYS A 1 290 ? 9.876 31.130 25.441 1.00 79.06 290 LYS A N 1
ATOM 2284 C CA . LYS A 1 290 ? 11.267 31.521 25.694 1.00 79.06 290 LYS A CA 1
ATOM 2285 C C . LYS A 1 290 ? 11.393 32.980 26.126 1.00 79.06 290 LYS A C 1
ATOM 2287 O O . LYS A 1 290 ? 12.297 33.288 26.896 1.00 79.06 290 LYS A O 1
ATOM 2292 N N . LYS A 1 291 ? 10.520 33.876 25.651 1.00 72.50 291 LYS A N 1
ATOM 2293 C CA . LYS A 1 291 ? 10.598 35.306 25.979 1.00 72.50 291 LYS A CA 1
ATOM 2294 C C . LYS A 1 291 ? 10.070 35.577 27.376 1.00 72.50 291 LYS A C 1
ATOM 2296 O O . LYS A 1 291 ? 10.714 36.312 28.118 1.00 72.50 291 LYS A O 1
ATOM 2301 N N . LEU A 1 292 ? 8.946 34.965 27.744 1.00 78.00 292 LEU A N 1
ATOM 2302 C CA . LEU A 1 292 ? 8.400 35.088 29.093 1.00 78.00 292 LEU A CA 1
ATOM 2303 C C . LEU A 1 292 ? 9.367 34.513 30.138 1.00 78.00 292 LEU A C 1
ATOM 2305 O O . LEU A 1 292 ? 9.584 35.120 31.182 1.00 78.00 292 LEU A O 1
ATOM 2309 N N . GLN A 1 293 ? 10.008 33.385 29.827 1.00 78.81 293 GLN A N 1
ATOM 2310 C CA . GLN A 1 293 ? 11.005 32.766 30.703 1.00 78.81 293 GLN A CA 1
ATOM 2311 C C . GLN A 1 293 ? 12.288 33.596 30.814 1.00 78.81 293 GLN A C 1
ATOM 2313 O O . GLN A 1 293 ? 12.815 33.755 31.911 1.00 78.81 293 GLN A O 1
ATOM 2318 N N . GLN A 1 294 ? 12.760 34.190 29.712 1.00 78.50 294 GLN A N 1
ATOM 2319 C CA . GLN A 1 294 ? 13.880 35.138 29.748 1.00 78.50 294 GLN A CA 1
ATOM 2320 C C . GLN A 1 294 ? 13.553 36.370 30.594 1.00 78.50 294 GLN A C 1
ATOM 2322 O O . GLN A 1 294 ? 14.340 36.729 31.458 1.00 78.50 294 GLN A O 1
ATOM 2327 N N . GLN A 1 295 ? 12.370 36.963 30.423 1.00 78.88 295 GLN A N 1
ATOM 2328 C CA . GLN A 1 295 ? 11.932 38.102 31.236 1.00 78.88 295 GLN A CA 1
ATOM 2329 C C . GLN A 1 295 ? 11.829 37.744 32.721 1.00 78.88 295 GLN A C 1
ATOM 2331 O O . GLN A 1 295 ? 12.234 38.528 33.575 1.00 78.88 295 GLN A O 1
ATOM 2336 N N . HIS A 1 296 ? 11.304 36.560 33.039 1.00 80.00 296 HIS A N 1
ATOM 2337 C CA . HIS A 1 296 ? 11.234 36.082 34.414 1.00 80.00 296 HIS A CA 1
ATOM 2338 C C . HIS A 1 296 ? 12.633 35.879 35.013 1.00 80.00 296 HIS A C 1
ATOM 2340 O O . HIS A 1 296 ? 12.895 36.331 36.126 1.00 80.00 296 HIS A O 1
ATOM 2346 N N . LEU A 1 297 ? 13.552 35.273 34.257 1.00 80.00 297 LEU A N 1
ATOM 2347 C CA . LEU A 1 297 ? 14.942 35.089 34.668 1.00 80.00 297 LEU A CA 1
ATOM 2348 C C . LEU A 1 297 ? 15.669 36.427 34.863 1.00 80.00 297 LEU A C 1
ATOM 2350 O O . LEU A 1 297 ? 16.358 36.594 35.864 1.00 80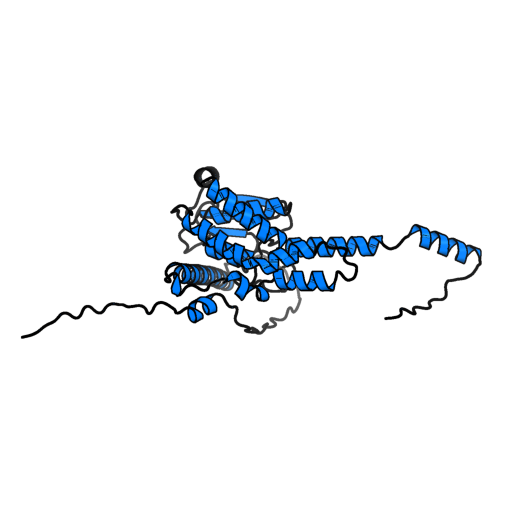.00 297 LEU A O 1
ATOM 2354 N N . ASP A 1 298 ? 15.484 37.391 33.960 1.00 81.94 298 ASP A N 1
ATOM 2355 C CA . ASP A 1 298 ? 16.080 38.726 34.062 1.00 81.94 298 ASP A CA 1
ATOM 2356 C C . ASP A 1 298 ? 15.616 39.444 35.336 1.00 81.94 298 ASP A C 1
ATOM 2358 O O . ASP A 1 298 ? 16.423 40.050 36.043 1.00 81.94 298 ASP A O 1
ATOM 2362 N N . VAL A 1 299 ? 14.325 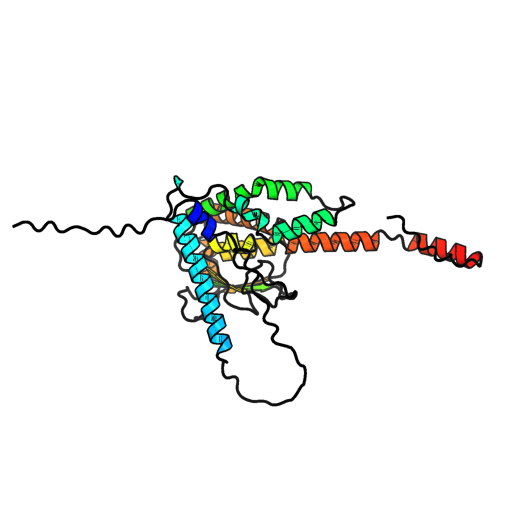39.331 35.676 1.00 82.19 299 VAL A N 1
ATOM 2363 C CA . VAL A 1 299 ? 13.769 39.867 36.928 1.00 82.19 299 VAL A CA 1
ATOM 2364 C C . VAL A 1 299 ? 14.386 39.183 38.151 1.00 82.19 299 VAL A C 1
ATOM 2366 O O . VAL A 1 299 ? 14.761 39.873 39.099 1.00 82.19 299 VAL A O 1
ATOM 2369 N N . LEU A 1 300 ? 14.533 37.856 38.135 1.00 78.88 300 LEU A N 1
ATOM 2370 C CA . LEU A 1 300 ? 15.142 37.098 39.235 1.00 78.88 300 LEU A CA 1
ATOM 2371 C C . LEU A 1 300 ? 16.622 37.467 39.437 1.00 78.88 300 LEU A C 1
ATOM 2373 O O . LEU A 1 300 ? 17.045 37.738 40.564 1.00 78.88 300 LEU A O 1
ATOM 2377 N N . LEU A 1 301 ? 17.386 37.591 38.346 1.00 77.75 301 LEU A N 1
ATOM 2378 C CA . LEU A 1 301 ? 18.785 38.029 38.369 1.00 77.75 301 LEU A CA 1
ATOM 2379 C C . LEU A 1 301 ? 18.934 39.466 38.890 1.00 77.75 301 LEU A C 1
ATOM 2381 O O . LEU A 1 301 ? 19.816 39.729 39.706 1.00 77.75 301 LEU A O 1
ATOM 2385 N N . LEU A 1 302 ? 18.053 40.385 38.476 1.00 79.75 302 LEU A N 1
ATOM 2386 C CA . LEU A 1 302 ? 18.013 41.766 38.982 1.00 79.75 302 LEU A CA 1
ATOM 2387 C C . LEU A 1 302 ? 17.711 41.838 40.486 1.00 79.75 302 LEU A C 1
ATOM 2389 O O . LEU A 1 302 ? 18.175 42.755 41.162 1.00 79.75 302 LEU A O 1
ATOM 2393 N N . GLN A 1 303 ? 16.949 40.880 41.014 1.00 80.19 303 GLN A N 1
ATOM 2394 C CA . GLN A 1 303 ? 16.614 40.779 42.437 1.00 80.19 303 GLN A CA 1
ATOM 2395 C C . GLN A 1 303 ? 17.663 40.005 43.255 1.00 80.19 303 GLN A C 1
ATOM 2397 O O . GLN A 1 303 ? 17.518 39.894 44.471 1.00 80.19 303 GLN A O 1
ATOM 2402 N N . GLY A 1 304 ? 18.726 39.491 42.621 1.00 72.44 304 GLY A N 1
ATOM 2403 C CA . GLY A 1 304 ? 19.766 38.695 43.281 1.00 72.44 304 GLY A CA 1
ATOM 2404 C C . GLY A 1 304 ? 19.283 37.326 43.776 1.00 72.44 304 GLY A C 1
ATOM 2405 O O . GLY A 1 304 ? 19.946 36.715 44.613 1.00 72.44 304 GLY A O 1
ATOM 2406 N N . LEU A 1 305 ? 18.137 36.852 43.281 1.00 66.94 305 LEU A N 1
ATOM 2407 C CA . LEU A 1 305 ? 17.538 35.568 43.630 1.00 66.94 305 LEU A CA 1
ATOM 2408 C C . LEU A 1 305 ? 17.824 34.572 42.501 1.00 66.94 305 LEU A C 1
ATOM 2410 O O . LEU A 1 305 ? 17.457 34.799 41.351 1.00 66.94 305 LEU A O 1
ATOM 2414 N N . MET A 1 306 ? 18.469 33.451 42.816 1.00 60.84 306 MET A N 1
ATOM 2415 C CA . MET A 1 306 ? 18.455 32.294 41.919 1.00 60.84 306 MET A CA 1
ATOM 2416 C C . MET A 1 306 ? 17.139 31.542 42.145 1.00 60.84 306 MET A C 1
ATOM 2418 O O . MET A 1 306 ? 16.791 31.333 43.306 1.00 60.84 306 MET A O 1
ATOM 2422 N N . PRO A 1 307 ? 16.388 31.147 41.099 1.00 58.06 307 PRO A N 1
ATOM 2423 C CA . PRO A 1 307 ? 15.234 30.279 41.273 1.00 58.06 307 PRO A CA 1
ATOM 2424 C C . PRO A 1 307 ? 15.657 28.998 41.994 1.00 58.06 307 PRO A C 1
ATOM 2426 O O . PRO A 1 307 ? 16.495 28.243 41.495 1.00 58.06 307 PRO A O 1
ATOM 2429 N N . ASP A 1 308 ? 15.078 28.774 43.174 1.00 57.66 308 ASP A N 1
ATOM 2430 C CA . ASP A 1 308 ? 15.200 27.506 43.878 1.00 57.66 308 ASP A CA 1
ATOM 2431 C C . ASP A 1 308 ? 14.714 26.395 42.947 1.00 57.66 308 ASP A C 1
ATOM 2433 O O . ASP A 1 308 ? 13.624 26.466 42.373 1.00 57.66 308 ASP A O 1
ATOM 2437 N N . SER A 1 309 ? 15.545 25.369 42.784 1.00 50.50 309 SER A N 1
ATOM 2438 C CA . SER A 1 309 ? 15.268 24.179 41.981 1.00 50.50 309 SER A CA 1
ATOM 2439 C C . SER A 1 309 ? 14.225 23.302 42.678 1.00 50.50 309 SER A C 1
ATOM 2441 O O . SER A 1 309 ? 14.498 22.164 43.045 1.00 50.50 309 SER A O 1
ATOM 2443 N N . ASN A 1 310 ? 13.021 23.820 42.906 1.00 46.34 310 ASN A N 1
ATOM 2444 C CA . ASN A 1 310 ? 11.894 22.980 43.269 1.00 46.34 310 ASN A CA 1
ATOM 2445 C C . ASN A 1 310 ? 11.344 22.355 41.987 1.00 46.34 310 ASN A C 1
ATOM 2447 O O . ASN A 1 310 ? 10.305 22.765 41.470 1.00 46.34 310 ASN A O 1
ATOM 2451 N N . ASP A 1 311 ? 12.045 21.322 41.512 1.00 46.72 311 ASP A N 1
ATOM 2452 C CA . ASP A 1 311 ? 11.469 20.254 40.692 1.00 46.72 311 ASP A CA 1
ATOM 2453 C C . ASP A 1 311 ? 10.397 19.547 41.536 1.00 46.72 311 ASP A C 1
ATOM 2455 O O . ASP A 1 311 ? 10.581 18.479 42.113 1.00 46.72 311 ASP A O 1
ATOM 2459 N N . SER A 1 312 ? 9.257 20.206 41.686 1.00 42.94 312 SER A N 1
ATOM 2460 C CA . SER A 1 312 ? 8.016 19.608 42.148 1.00 42.94 312 SER A CA 1
ATOM 2461 C C . SER A 1 312 ? 7.075 19.609 40.960 1.00 42.94 312 SER A C 1
ATOM 2463 O O . SER A 1 312 ? 6.181 20.442 40.856 1.00 42.94 312 SER A O 1
ATOM 2465 N N . THR A 1 313 ? 7.300 18.688 40.029 1.00 35.41 313 THR A N 1
ATOM 2466 C CA . THR A 1 313 ? 6.261 18.277 39.085 1.00 35.41 313 THR A CA 1
ATOM 2467 C C . THR A 1 313 ? 5.172 17.537 39.871 1.00 35.41 313 THR A C 1
ATOM 2469 O O . THR A 1 313 ? 5.476 16.482 40.438 1.00 35.41 313 THR A O 1
ATOM 2472 N N . PRO A 1 314 ? 3.915 18.017 39.933 1.00 43.38 314 PRO A N 1
ATOM 2473 C CA . PRO A 1 314 ? 2.799 17.140 40.247 1.00 43.38 314 PRO A CA 1
ATOM 2474 C C . PRO A 1 314 ? 2.521 16.246 39.025 1.00 43.38 314 PRO A C 1
ATOM 2476 O O . PRO A 1 314 ? 2.597 16.707 37.885 1.00 43.38 314 PRO A O 1
ATOM 2479 N N . LEU A 1 315 ? 2.261 14.967 39.309 1.00 34.09 315 LEU A N 1
ATOM 2480 C CA . LEU A 1 315 ? 1.874 13.892 38.381 1.00 34.09 315 LEU A CA 1
ATOM 2481 C C . LEU A 1 315 ? 0.669 14.238 37.495 1.00 34.09 315 LEU A C 1
ATOM 2483 O O . LEU A 1 315 ? -0.285 14.857 38.019 1.00 34.09 315 LEU A O 1
#

Mean predicted aligned error: 11.77 Å

Radius of gyration: 25.64 Å; Cα contacts (8 Å, |Δi|>4): 332; chains: 1; bounding box: 63×99×67 Å

Solvent-accessible surface area (backbone atoms only — not comparable to full-atom values): 18598 Å² total; per-residue (Å²): 136,90,79,83,80,77,78,78,74,83,71,71,79,73,71,50,38,66,58,56,49,54,75,72,53,83,75,91,72,84,74,78,80,79,80,76,77,87,76,88,79,90,82,90,82,92,75,81,93,68,88,52,75,65,59,59,52,51,53,51,50,41,54,51,51,42,51,51,46,44,51,51,46,48,53,54,71,70,40,53,80,90,40,43,67,76,51,50,59,48,73,48,40,85,59,16,49,27,49,56,43,46,54,52,49,57,69,69,42,81,81,63,83,59,84,52,65,70,54,50,51,51,68,74,50,35,39,56,54,50,55,50,51,51,53,43,61,73,67,51,76,95,67,73,32,36,32,30,37,47,45,40,82,85,49,60,52,80,58,43,45,52,46,34,26,68,67,91,51,96,66,83,51,44,82,61,28,17,66,52,31,42,55,29,31,72,38,49,38,43,54,75,30,46,80,42,38,37,33,37,13,35,71,67,36,57,51,26,53,52,44,25,36,58,74,70,70,49,65,68,50,76,45,48,29,55,75,84,84,56,80,99,57,92,56,44,60,31,57,56,71,55,54,52,50,55,61,67,70,50,53,71,66,50,53,51,53,40,43,53,52,18,50,54,49,37,68,53,23,50,60,46,42,49,56,50,50,51,50,49,52,52,47,60,67,61,68,57,58,62,63,63,50,48,54,52,49,53,52,32,57,76,69,73,44,76,83,76,87,73,85,70,79,81,132

Secondary structure (DSSP, 8-state):
----------------HHHHHHTTSPP-------------------------HHHHHHHHHHHHHHHHHHHHHHHHHHS-TTTSPTTHHHHTGGG-HHHHHHHHHHHH-TT--S--HHHHHHHHSTTHHHHHHHHHHHT------EEEEEEETT---TT--TTSS--SSSPPPPTT-SHHHHHHHHTT-EE--SSSEEEEE-HHHHHHHHHHHHHTT--EEEEE--S--STT---B---HHHHHHHHHHS-HHHHHHHHHHHHHHHHHSHHHHHHHHHHHHHHHHHHS-HHHHHHHHHHHHHTTPPPP-------